Protein AF-A0A7V4LBV0-F1 (afdb_monomer_lite)

InterPro domains:
  IPR024264 Domain of unknown function DUF3786 [PF12654] (41-174)

Organism: NCBI:txid60893

Foldseek 3Di:
DPDVVQVVVVVVVVVVVVVVPPVPDDPPPPPDQDADPVGRVDDCDDLNVLLVVLCVPFDDLVQFADKDFLCLAVCNVVQQDCDDPRDQPKVLCLVPPQAPLVLLQVLCVVQVWAWDPAAPGKTWHCPDVNWIKIWHWHHDDPVGRITITMITGRCVCVRDPSVSVSSVSVVVSVSSDVSSPDPPDD

Secondary structure (DSSP, 8-state):
---HHHHHHHHHHHHHHHHT--S------------BTTBTTS---HHHHHHHHHHHHH--GGG--SEE-GGGSTTHHHHS-SSSTTS-S-HHHHHHHTT-HHHHHHHHHHTTPEE-SSSSEEEEEEEETTEEEEEEEEPP-SSS--EEEEEEETTGGGTS-HHHHHHHHHHHHHHHHHHT-S----

Sequence (186 aa):
MGEPADDALDAAMVQQLRDLDDGRGAILREVIDVFLADAPEAEPGFRRCLTVLLYLLQIDPAGLGPPVSPLELPGATLFFQKTGPHALPRAPLEERFGHDPRALGEVGRNLGGEALPQGDAAFTLRVFPGLQVGVILWQGDEDFPPQVSFTLPSRLEVFWQLDAVLALLEVVVKELLQAAGPLIGC

pLDDT: mean 86.75, std 17.41, range [38.34, 98.81]

Structure (mmCIF, N/CA/C/O backbone):
data_AF-A0A7V4LBV0-F1
#
_entry.id   AF-A0A7V4LBV0-F1
#
loop_
_atom_site.group_PDB
_atom_site.id
_atom_site.type_symbol
_atom_site.label_atom_id
_atom_site.label_alt_id
_atom_site.label_comp_id
_atom_site.label_asym_id
_atom_site.label_entity_id
_atom_site.label_seq_id
_atom_site.pdbx_PDB_ins_code
_atom_site.Cartn_x
_atom_site.Cartn_y
_atom_site.Cartn_z
_atom_site.occupancy
_atom_site.B_iso_or_equiv
_atom_site.auth_seq_id
_atom_site.auth_comp_id
_atom_site.auth_asym_id
_atom_site.auth_atom_id
_atom_site.pdbx_PDB_model_num
ATOM 1 N N . MET A 1 1 ? -9.026 13.024 -3.241 1.00 41.41 1 MET A N 1
ATOM 2 C CA . MET A 1 1 ? -8.776 14.207 -4.089 1.00 41.41 1 MET A CA 1
ATOM 3 C C . MET A 1 1 ? -7.271 14.297 -4.179 1.00 41.41 1 MET A C 1
ATOM 5 O O . MET A 1 1 ? -6.671 14.512 -3.137 1.00 41.41 1 MET A O 1
ATOM 9 N N . GLY A 1 2 ? -6.673 13.981 -5.333 1.00 43.56 2 GLY A N 1
ATOM 10 C CA . GLY A 1 2 ? -5.251 14.271 -5.529 1.00 43.56 2 GLY A CA 1
ATOM 11 C C . GLY A 1 2 ? -5.052 15.750 -5.229 1.00 43.56 2 GLY A C 1
ATOM 12 O O . GLY A 1 2 ? -5.887 16.570 -5.618 1.00 43.56 2 GLY A O 1
ATOM 13 N N . GLU A 1 3 ? -4.069 16.067 -4.399 1.00 40.06 3 GLU A N 1
ATOM 14 C CA . GLU A 1 3 ? -3.798 17.452 -4.053 1.00 40.06 3 GLU A CA 1
ATOM 15 C C . GLU A 1 3 ? -3.461 18.180 -5.366 1.00 40.06 3 GLU A C 1
ATOM 17 O O . GLU A 1 3 ? -2.630 17.678 -6.123 1.00 40.06 3 GLU A O 1
ATOM 22 N N . PRO A 1 4 ? -4.087 19.329 -5.684 1.00 45.53 4 PRO A N 1
ATOM 23 C CA . PRO A 1 4 ? -3.910 20.008 -6.976 1.00 45.53 4 PRO A CA 1
ATOM 24 C C . PRO A 1 4 ? -2.448 20.380 -7.273 1.00 45.53 4 PRO A C 1
ATOM 26 O O . PRO A 1 4 ? -2.114 20.718 -8.404 1.00 45.53 4 PRO A O 1
ATOM 29 N N . ALA A 1 5 ? -1.581 20.319 -6.261 1.00 45.62 5 ALA A N 1
ATOM 30 C CA . ALA A 1 5 ? -0.147 20.499 -6.379 1.00 45.62 5 ALA A CA 1
ATOM 31 C C . ALA A 1 5 ? 0.575 19.313 -7.052 1.00 45.62 5 ALA A C 1
ATOM 33 O O . ALA A 1 5 ? 1.508 19.572 -7.803 1.00 45.62 5 ALA A O 1
ATOM 34 N N . ASP A 1 6 ? 0.155 18.058 -6.831 1.00 49.75 6 ASP A N 1
ATOM 35 C CA . ASP A 1 6 ? 0.801 16.864 -7.420 1.00 49.75 6 ASP A CA 1
ATOM 36 C C . ASP A 1 6 ? 0.457 16.766 -8.917 1.00 49.75 6 ASP A C 1
ATOM 38 O O . ASP A 1 6 ? 1.347 16.660 -9.757 1.00 49.75 6 ASP A O 1
ATOM 42 N N . ASP A 1 7 ? -0.819 16.979 -9.268 1.00 51.41 7 ASP A N 1
ATOM 43 C CA . ASP A 1 7 ? -1.280 17.034 -10.666 1.00 51.41 7 ASP A CA 1
ATOM 44 C C . ASP A 1 7 ? -0.630 18.202 -11.441 1.00 51.41 7 ASP A C 1
ATOM 46 O O . ASP A 1 7 ? -0.313 18.085 -12.627 1.00 51.41 7 ASP A O 1
ATOM 50 N N . ALA A 1 8 ? -0.398 19.340 -10.775 1.00 51.59 8 ALA A N 1
ATOM 51 C CA . ALA A 1 8 ? 0.288 20.485 -11.371 1.00 51.59 8 ALA A CA 1
ATOM 52 C C . ALA A 1 8 ? 1.801 20.258 -11.529 1.00 51.59 8 ALA A C 1
ATOM 54 O O . ALA A 1 8 ? 2.383 20.729 -12.508 1.00 51.59 8 ALA A O 1
ATOM 55 N N . LEU A 1 9 ? 2.437 19.545 -10.592 1.00 49.81 9 LEU A N 1
ATOM 56 C CA . LEU A 1 9 ? 3.854 19.184 -10.663 1.00 49.81 9 LEU A CA 1
ATOM 57 C C . LEU A 1 9 ? 4.104 18.174 -11.793 1.00 49.81 9 LEU A C 1
ATOM 59 O O . LEU A 1 9 ? 5.039 18.359 -12.573 1.00 49.81 9 LEU A O 1
ATOM 63 N N . ASP A 1 10 ? 3.222 17.182 -11.941 1.00 57.34 10 ASP A N 1
ATOM 64 C CA . ASP A 1 10 ? 3.246 16.210 -13.038 1.00 57.34 10 ASP A CA 1
ATOM 65 C C . ASP A 1 10 ? 3.044 16.902 -14.396 1.00 57.34 10 ASP A C 1
ATOM 67 O O . ASP A 1 10 ? 3.830 16.698 -15.325 1.00 57.34 10 ASP A O 1
ATOM 71 N N . ALA A 1 11 ? 2.057 17.799 -14.511 1.00 60.75 11 ALA A N 1
ATOM 72 C CA . ALA A 1 11 ? 1.820 18.559 -15.739 1.00 60.75 11 ALA A CA 1
ATOM 73 C C . ALA A 1 11 ? 3.006 19.470 -16.108 1.00 60.75 11 ALA A C 1
ATOM 75 O O . ALA A 1 11 ? 3.381 19.564 -17.281 1.00 60.75 11 ALA A O 1
ATOM 76 N N . ALA A 1 12 ? 3.629 20.116 -15.117 1.00 61.50 12 ALA A N 1
ATOM 77 C CA . ALA A 1 12 ? 4.807 20.955 -15.318 1.00 61.50 12 ALA A CA 1
ATOM 78 C C . ALA A 1 12 ? 6.037 20.134 -15.733 1.00 61.50 12 ALA A C 1
ATOM 80 O O . ALA A 1 12 ? 6.765 20.545 -16.635 1.00 61.50 12 ALA A O 1
ATOM 81 N N . MET A 1 13 ? 6.243 18.954 -15.140 1.00 60.59 13 MET A N 1
ATOM 82 C CA . MET A 1 13 ? 7.321 18.038 -15.517 1.00 60.59 13 MET A CA 1
ATOM 83 C C . MET A 1 13 ? 7.143 17.521 -16.950 1.00 60.59 13 MET A C 1
ATOM 85 O O . MET A 1 13 ? 8.099 17.527 -17.727 1.00 60.59 13 MET A O 1
ATOM 89 N N . VAL A 1 14 ? 5.920 17.141 -17.336 1.00 59.69 14 VAL A N 1
ATOM 90 C CA . VAL A 1 14 ? 5.596 16.720 -18.709 1.00 59.69 14 VAL A CA 1
ATOM 91 C C . VAL A 1 14 ? 5.840 17.855 -19.706 1.00 59.69 14 VAL A C 1
ATOM 93 O O . VAL A 1 14 ? 6.425 17.620 -20.765 1.00 59.69 14 VAL A O 1
ATOM 96 N N . GLN A 1 15 ? 5.451 19.090 -19.376 1.00 63.47 15 GLN A N 1
ATOM 97 C CA . GLN A 1 15 ? 5.693 20.241 -20.248 1.00 63.47 15 GLN A CA 1
ATOM 98 C C . GLN A 1 15 ? 7.188 20.564 -20.363 1.00 63.47 15 GLN A C 1
ATOM 100 O O . GLN A 1 15 ? 7.684 20.769 -21.464 1.00 63.47 15 GLN A O 1
ATOM 105 N N . GLN A 1 16 ? 7.937 20.498 -19.263 1.00 60.66 16 GLN A N 1
ATOM 106 C CA . GLN A 1 16 ? 9.382 20.719 -19.266 1.00 60.66 16 GLN A CA 1
ATOM 107 C C . GLN A 1 16 ? 10.139 19.650 -20.078 1.00 60.66 16 GLN A C 1
ATOM 109 O O . GLN A 1 16 ? 11.111 19.969 -20.759 1.00 60.66 16 GLN A O 1
ATOM 114 N N . LEU A 1 17 ? 9.679 18.393 -20.072 1.00 56.62 17 LEU A N 1
ATOM 115 C CA . LEU A 1 17 ? 10.217 17.328 -20.933 1.00 56.62 17 LEU A CA 1
ATOM 116 C C . LEU A 1 17 ? 9.918 17.560 -22.422 1.00 56.62 17 LEU A C 1
ATOM 118 O O . LEU A 1 17 ? 10.739 17.208 -23.272 1.00 56.62 17 LEU A O 1
ATOM 122 N N . ARG A 1 18 ? 8.766 18.163 -22.743 1.00 60.62 18 ARG A N 1
ATOM 123 C CA . ARG A 1 18 ? 8.427 18.592 -24.110 1.00 60.62 18 ARG A CA 1
ATOM 124 C C . ARG A 1 18 ? 9.288 19.775 -24.552 1.00 60.62 18 ARG A C 1
ATOM 126 O O . ARG A 1 18 ? 9.769 19.768 -25.680 1.00 60.62 18 ARG A O 1
ATOM 133 N N . ASP A 1 19 ? 9.530 20.728 -23.657 1.00 60.44 19 ASP A N 1
ATOM 134 C CA . ASP A 1 19 ? 10.299 21.947 -23.932 1.00 60.44 19 ASP A CA 1
ATOM 135 C C . ASP A 1 19 ? 11.818 21.694 -24.030 1.00 60.44 19 ASP A C 1
ATOM 137 O O . ASP A 1 19 ? 12.520 22.443 -24.697 1.00 60.44 19 ASP A O 1
ATOM 141 N N . LEU A 1 20 ? 12.338 20.612 -23.433 1.00 57.66 20 LEU A N 1
ATOM 142 C CA . LEU A 1 20 ? 13.734 20.159 -23.587 1.00 57.66 20 LEU A CA 1
ATOM 143 C C . LEU A 1 20 ? 14.056 19.593 -24.992 1.00 57.66 20 LEU A C 1
ATOM 145 O O . LEU A 1 20 ? 15.189 19.176 -25.247 1.00 57.66 20 LEU A O 1
ATOM 149 N N . ASP A 1 21 ? 13.087 19.560 -25.911 1.00 56.31 21 ASP A N 1
ATOM 150 C CA . ASP A 1 21 ? 13.249 19.122 -27.301 1.00 56.31 21 ASP A CA 1
ATOM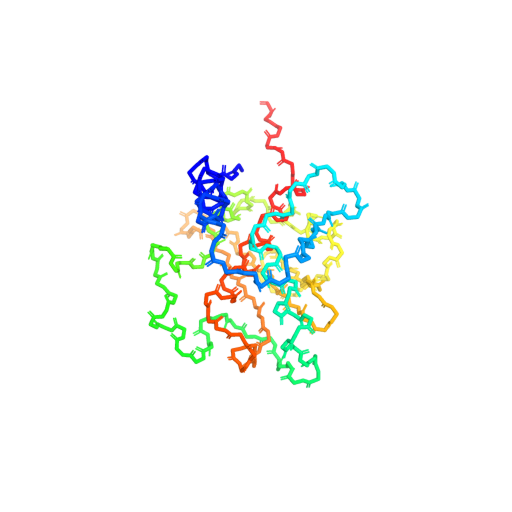 151 C C . ASP A 1 21 ? 13.780 20.232 -28.230 1.00 56.31 21 ASP A C 1
ATOM 153 O O . ASP A 1 21 ? 13.135 20.629 -29.197 1.00 56.31 21 ASP A O 1
ATOM 157 N N . ASP A 1 22 ? 14.998 20.720 -27.981 1.00 55.94 22 ASP A N 1
ATOM 158 C CA . ASP A 1 22 ? 15.653 21.765 -28.796 1.00 55.94 22 ASP A CA 1
ATOM 159 C C . ASP A 1 22 ? 16.183 21.262 -30.165 1.00 55.94 22 ASP A C 1
ATOM 161 O O . ASP A 1 22 ? 17.104 21.832 -30.763 1.00 55.94 22 ASP A O 1
ATOM 165 N N . GLY A 1 23 ? 15.634 20.163 -30.695 1.00 53.53 23 GLY A N 1
ATOM 166 C CA . GLY A 1 23 ? 15.891 19.693 -32.062 1.00 53.53 23 GLY A CA 1
ATOM 167 C C . GLY A 1 23 ? 17.340 19.280 -32.370 1.00 53.53 23 GLY A C 1
ATOM 168 O O . GLY A 1 23 ? 17.691 19.089 -33.536 1.00 53.53 23 GLY A O 1
ATOM 169 N N . ARG A 1 24 ? 18.209 19.126 -31.361 1.00 47.78 24 ARG A N 1
ATOM 170 C CA . ARG A 1 24 ? 19.617 18.716 -31.527 1.00 47.78 24 ARG A CA 1
ATOM 171 C C . ARG A 1 24 ? 19.930 17.444 -30.748 1.00 47.78 24 ARG A C 1
ATOM 173 O O . ARG A 1 24 ? 20.654 17.465 -29.760 1.00 47.78 24 ARG A O 1
ATOM 180 N N . GLY A 1 25 ? 19.418 16.320 -31.234 1.00 45.38 25 GLY A N 1
ATOM 181 C CA . GLY A 1 25 ? 19.780 15.002 -30.720 1.00 45.38 25 GLY A CA 1
ATOM 182 C C . GLY A 1 25 ? 18.737 13.961 -31.077 1.00 45.38 25 GLY A C 1
ATOM 183 O O . GLY A 1 25 ? 17.888 13.635 -30.261 1.00 45.38 25 GLY A O 1
ATOM 184 N N . ALA A 1 26 ? 18.793 13.456 -32.309 1.00 49.06 26 ALA A N 1
ATOM 185 C CA . ALA A 1 26 ? 17.944 12.368 -32.774 1.00 49.06 26 ALA A CA 1
ATOM 186 C C . ALA A 1 26 ? 18.274 11.063 -32.023 1.00 49.06 26 ALA A C 1
ATOM 188 O O . ALA A 1 26 ? 19.042 10.229 -32.495 1.00 49.06 26 ALA A O 1
ATOM 189 N N . ILE A 1 27 ? 17.687 10.897 -30.840 1.00 53.41 27 ILE A N 1
ATOM 190 C CA . ILE A 1 27 ? 17.298 9.588 -30.324 1.00 53.41 27 ILE A CA 1
ATOM 191 C C . ILE A 1 27 ? 15.914 9.342 -30.925 1.00 53.41 27 ILE A C 1
ATOM 193 O O . ILE A 1 27 ? 15.056 10.218 -30.845 1.00 53.41 27 ILE A O 1
ATOM 197 N N . LEU A 1 28 ? 15.716 8.203 -31.590 1.00 42.31 28 LEU A N 1
ATOM 198 C CA . LEU A 1 28 ? 14.420 7.790 -32.132 1.00 42.31 28 LEU A CA 1
ATOM 199 C C . LEU A 1 28 ? 13.352 7.913 -31.029 1.00 42.31 28 LEU A C 1
ATOM 201 O O . LEU A 1 28 ? 13.318 7.102 -30.108 1.00 42.31 28 LEU A O 1
ATOM 205 N N . ARG A 1 29 ? 12.521 8.961 -31.092 1.00 50.28 29 ARG A N 1
ATOM 206 C CA . ARG A 1 29 ? 11.382 9.167 -30.192 1.00 50.28 29 ARG A CA 1
ATOM 207 C C . ARG A 1 29 ? 10.207 8.358 -30.729 1.00 50.28 29 ARG A C 1
ATOM 209 O O . ARG A 1 29 ? 9.309 8.908 -31.356 1.00 50.28 29 ARG A O 1
ATOM 216 N N . GLU A 1 30 ? 10.214 7.049 -30.506 1.00 56.72 30 GLU A N 1
ATOM 217 C CA . GLU A 1 30 ? 8.928 6.366 -30.378 1.00 56.72 30 GLU A CA 1
ATOM 218 C C . GLU A 1 30 ? 8.323 6.853 -29.061 1.00 56.72 30 GLU A C 1
ATOM 220 O O . GLU A 1 30 ? 8.758 6.473 -27.975 1.00 56.72 30 GLU A O 1
ATOM 225 N N . VAL A 1 31 ? 7.385 7.795 -29.160 1.00 59.03 31 VAL A N 1
ATOM 226 C CA . VAL A 1 31 ? 6.535 8.160 -28.029 1.00 59.03 31 VAL A CA 1
ATOM 227 C C . VAL A 1 31 ? 5.586 6.984 -27.835 1.00 59.03 31 VAL A C 1
ATOM 229 O O . VAL A 1 31 ? 4.756 6.707 -28.697 1.00 59.03 31 VAL A O 1
ATOM 232 N N . ILE A 1 32 ? 5.778 6.241 -26.748 1.00 69.62 32 ILE A N 1
ATOM 233 C CA . ILE A 1 32 ? 4.871 5.167 -26.353 1.00 69.62 32 ILE A CA 1
ATOM 234 C C . ILE A 1 32 ? 3.805 5.794 -25.461 1.00 69.62 32 ILE A C 1
ATOM 236 O O . ILE A 1 32 ? 4.095 6.163 -24.322 1.00 69.62 32 ILE A O 1
ATOM 240 N N . ASP A 1 33 ? 2.584 5.901 -25.979 1.00 69.88 33 ASP A N 1
ATOM 241 C CA . ASP A 1 33 ? 1.428 6.313 -25.189 1.00 69.88 33 ASP A CA 1
ATOM 242 C C . ASP A 1 33 ? 0.966 5.143 -24.307 1.00 69.88 33 ASP A C 1
ATOM 244 O O . ASP A 1 33 ? 0.687 4.042 -24.791 1.00 69.88 33 ASP A O 1
ATOM 248 N N . VAL A 1 34 ? 0.894 5.377 -22.995 1.00 76.06 34 VAL A N 1
ATOM 249 C CA . VAL A 1 34 ? 0.380 4.414 -22.013 1.00 76.06 34 VAL A CA 1
ATOM 250 C C . VAL A 1 34 ? -0.987 4.894 -21.553 1.00 76.06 34 VAL A C 1
ATOM 252 O O . VAL A 1 34 ? -1.121 6.016 -21.077 1.00 76.06 34 VAL A O 1
ATOM 255 N N . PHE A 1 35 ? -1.995 4.034 -21.664 1.00 79.19 35 PHE A N 1
ATOM 256 C CA . PHE A 1 35 ? -3.381 4.358 -21.341 1.00 79.19 35 PHE A CA 1
ATOM 257 C C . PHE A 1 35 ? -4.020 3.268 -20.477 1.00 79.19 35 PHE A C 1
ATOM 259 O O . PHE A 1 35 ? -3.570 2.118 -20.454 1.00 79.19 35 PHE A O 1
ATOM 266 N N . LEU A 1 36 ? -5.084 3.626 -19.756 1.00 78.44 36 LEU A N 1
ATOM 267 C CA . LEU A 1 36 ? -5.900 2.655 -19.029 1.00 78.44 36 LEU A CA 1
ATOM 268 C C . LEU A 1 36 ? -6.818 1.935 -20.013 1.00 78.44 36 LEU A C 1
ATOM 270 O O . LEU A 1 36 ? -7.504 2.574 -20.807 1.00 78.44 36 LEU A O 1
ATOM 274 N N . ALA A 1 37 ? -6.845 0.604 -19.968 1.00 80.94 37 ALA A N 1
ATOM 275 C CA . ALA A 1 37 ? -7.595 -0.194 -20.941 1.00 80.94 37 ALA A CA 1
ATOM 276 C C . ALA A 1 37 ? -9.112 0.079 -20.910 1.00 80.94 37 ALA A C 1
ATOM 278 O O . ALA A 1 37 ? -9.781 -0.004 -21.936 1.00 80.94 37 ALA A O 1
ATOM 279 N N . ASP A 1 38 ? -9.646 0.400 -19.736 1.00 82.25 38 ASP A N 1
ATOM 280 C CA . ASP A 1 38 ? -11.052 0.700 -19.469 1.00 82.25 38 ASP A CA 1
ATOM 281 C C . ASP A 1 38 ? -11.387 2.201 -19.534 1.00 82.25 38 ASP A C 1
ATOM 283 O O . ASP A 1 38 ? -12.560 2.566 -19.615 1.00 82.25 38 ASP A O 1
ATOM 287 N N . ALA A 1 39 ? -10.372 3.066 -19.549 1.00 82.19 39 ALA A N 1
ATOM 288 C CA . ALA A 1 39 ? -10.513 4.515 -19.643 1.00 82.19 39 ALA A CA 1
ATOM 289 C C . ALA A 1 39 ? -9.339 5.126 -20.436 1.00 82.19 39 ALA A C 1
ATOM 291 O O . ALA A 1 39 ? -8.488 5.796 -19.850 1.00 82.19 39 ALA A O 1
ATOM 292 N N . PRO A 1 40 ? -9.269 4.916 -21.765 1.00 79.31 40 PRO A N 1
ATOM 293 C CA . PRO A 1 40 ? -8.096 5.283 -22.563 1.00 79.31 40 PRO A CA 1
ATOM 294 C C . PRO A 1 40 ? -7.834 6.793 -22.622 1.00 79.31 40 PRO A C 1
ATOM 296 O O . PRO A 1 40 ? -6.708 7.212 -22.857 1.00 79.31 40 PRO A O 1
ATOM 299 N N . GLU A 1 41 ? -8.864 7.601 -22.366 1.00 77.81 41 GLU A N 1
ATOM 300 C CA . GLU A 1 41 ? -8.789 9.066 -22.319 1.00 77.81 41 GLU A CA 1
ATOM 301 C C . GLU A 1 41 ? -8.234 9.597 -20.982 1.00 77.81 41 GLU A C 1
ATOM 303 O O . GLU A 1 41 ? -7.970 10.792 -20.844 1.00 77.81 41 GLU A O 1
ATOM 308 N N . ALA A 1 42 ? -8.130 8.739 -19.961 1.00 79.38 42 ALA A N 1
ATOM 309 C CA . ALA A 1 42 ? -7.668 9.118 -18.635 1.00 79.38 42 ALA A CA 1
ATOM 310 C C . ALA A 1 42 ? -6.163 8.869 -18.495 1.00 79.38 42 ALA A C 1
ATOM 312 O O . ALA A 1 42 ? -5.684 7.749 -18.682 1.00 79.38 42 ALA A O 1
ATOM 313 N N . GLU A 1 43 ? -5.437 9.907 -18.081 1.00 79.44 43 GLU A N 1
ATOM 314 C CA . GLU A 1 43 ? -4.016 9.811 -17.748 1.00 79.44 43 GLU A CA 1
ATOM 315 C C . GLU A 1 43 ? -3.804 8.798 -16.603 1.00 79.44 43 GLU A C 1
ATOM 317 O O . GLU A 1 43 ? -4.348 8.983 -15.505 1.00 79.44 43 GLU A O 1
ATOM 322 N N . PRO A 1 44 ? -3.014 7.722 -16.805 1.00 82.88 44 PRO A N 1
ATOM 323 C CA . PRO A 1 44 ? -2.808 6.697 -15.780 1.00 82.88 44 PRO A CA 1
ATOM 324 C C . PRO A 1 44 ? -2.125 7.226 -14.510 1.00 82.88 44 PRO A C 1
ATOM 326 O O . PRO A 1 44 ? -2.287 6.639 -13.437 1.00 82.88 44 PRO A O 1
ATOM 329 N N . GLY A 1 45 ? -1.386 8.333 -14.635 1.00 86.88 45 GLY A N 1
ATOM 330 C CA . GLY A 1 45 ? -0.598 8.964 -13.579 1.00 86.88 45 GLY A CA 1
ATOM 331 C C . GLY A 1 45 ? 0.799 8.357 -13.432 1.00 86.88 45 GLY A C 1
ATOM 332 O O . GLY A 1 45 ? 0.999 7.148 -13.591 1.00 86.88 45 GLY A O 1
ATOM 333 N N . PHE A 1 46 ? 1.773 9.199 -13.076 1.00 89.38 46 PHE A N 1
ATOM 334 C CA . PHE A 1 46 ? 3.191 8.833 -13.034 1.00 89.38 46 PHE A CA 1
ATOM 335 C C . PHE A 1 46 ? 3.478 7.612 -12.146 1.00 89.38 46 PHE A C 1
ATOM 337 O O . PHE A 1 46 ? 4.092 6.650 -12.605 1.00 89.38 46 PHE A O 1
ATOM 344 N N . ARG A 1 47 ? 2.982 7.595 -10.899 1.00 92.00 47 ARG A N 1
ATOM 345 C CA . ARG A 1 47 ? 3.246 6.506 -9.932 1.00 92.00 47 ARG A CA 1
ATOM 346 C C . AR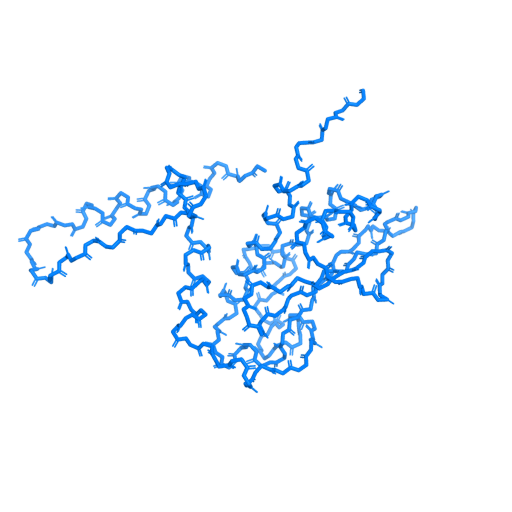G A 1 47 ? 2.698 5.153 -10.397 1.00 92.00 47 ARG A C 1
ATOM 348 O O . ARG A 1 47 ? 3.336 4.118 -10.196 1.00 92.00 47 ARG A O 1
ATOM 355 N N . ARG A 1 48 ? 1.537 5.151 -11.062 1.00 92.44 48 ARG A N 1
ATOM 356 C CA . ARG A 1 48 ? 0.937 3.934 -11.629 1.00 92.44 48 ARG A CA 1
ATOM 357 C C . ARG A 1 48 ? 1.784 3.416 -12.792 1.00 92.44 48 ARG A C 1
ATOM 359 O O . ARG A 1 48 ? 2.153 2.247 -12.792 1.00 92.44 48 ARG A O 1
ATOM 366 N N . CYS A 1 49 ? 2.165 4.285 -13.730 1.00 92.25 49 CYS A N 1
ATOM 367 C CA . CYS A 1 49 ? 3.066 3.917 -14.827 1.00 92.25 49 CYS A CA 1
ATOM 368 C C . CYS A 1 49 ? 4.413 3.394 -14.312 1.00 92.25 49 CYS A C 1
ATOM 370 O O . CYS A 1 49 ? 4.873 2.344 -14.755 1.00 92.25 49 CYS A O 1
ATOM 372 N N . LEU A 1 50 ? 5.021 4.088 -13.347 1.00 93.56 50 LEU A N 1
ATOM 373 C CA . LEU A 1 50 ? 6.300 3.703 -12.757 1.00 93.56 50 LEU A CA 1
ATOM 374 C C . LEU A 1 50 ? 6.230 2.303 -12.139 1.00 93.56 50 LEU A C 1
ATOM 376 O O . LEU A 1 50 ? 7.043 1.448 -12.471 1.00 93.56 50 LEU A O 1
ATOM 380 N N . THR A 1 51 ? 5.245 2.042 -11.281 1.00 96.25 51 THR A N 1
ATOM 381 C CA . THR A 1 51 ? 5.111 0.740 -10.604 1.00 96.25 51 THR A CA 1
ATOM 382 C C . THR A 1 51 ? 4.823 -0.403 -11.579 1.00 96.25 51 THR A C 1
ATOM 384 O O . THR A 1 51 ? 5.391 -1.482 -11.423 1.00 96.25 51 THR A O 1
ATOM 387 N N . VAL A 1 52 ? 4.029 -0.164 -12.631 1.00 95.19 52 VAL A N 1
ATOM 388 C CA . VAL A 1 52 ? 3.811 -1.134 -13.720 1.00 95.19 52 VAL A CA 1
ATOM 389 C C . VAL A 1 52 ? 5.120 -1.437 -14.451 1.00 95.19 52 VAL A C 1
ATOM 391 O O . VAL A 1 52 ? 5.468 -2.603 -14.631 1.00 95.19 52 VAL A O 1
ATOM 394 N N . LEU A 1 53 ? 5.868 -0.407 -14.856 1.00 94.75 53 LEU A N 1
ATOM 395 C CA . LEU A 1 53 ? 7.132 -0.578 -15.574 1.00 94.75 53 LEU A CA 1
ATOM 396 C C . LEU A 1 53 ? 8.170 -1.307 -14.718 1.00 94.75 53 LEU A C 1
ATOM 398 O O . LEU A 1 53 ? 8.795 -2.256 -15.188 1.00 94.75 53 LEU A O 1
ATOM 402 N N . LEU A 1 54 ? 8.326 -0.912 -13.454 1.00 96.75 54 LEU A N 1
ATOM 403 C CA . LEU A 1 54 ? 9.246 -1.568 -12.529 1.00 96.75 54 LEU A CA 1
ATOM 404 C C . LEU A 1 54 ? 8.836 -3.018 -12.252 1.00 96.75 54 LEU A C 1
ATOM 406 O O . LEU A 1 54 ? 9.705 -3.876 -12.111 1.00 96.75 54 LEU A O 1
ATOM 410 N N . TYR A 1 55 ? 7.536 -3.323 -12.220 1.00 97.38 55 TYR A N 1
ATOM 411 C CA . TYR A 1 55 ? 7.067 -4.700 -12.101 1.00 97.38 55 TYR A CA 1
ATOM 412 C C . TYR A 1 55 ? 7.469 -5.521 -13.331 1.00 97.38 55 TYR A C 1
ATOM 414 O O . TYR A 1 55 ? 8.121 -6.552 -13.193 1.00 97.38 55 TYR A O 1
ATOM 422 N N . LEU A 1 56 ? 7.145 -5.034 -14.532 1.00 96.19 56 LEU A N 1
ATOM 423 C CA . LEU A 1 56 ? 7.411 -5.744 -15.786 1.00 96.19 56 LEU A CA 1
ATOM 424 C C . LEU A 1 56 ? 8.907 -5.942 -16.066 1.00 96.19 56 LEU A C 1
ATOM 426 O O . LEU A 1 56 ? 9.281 -6.935 -16.686 1.00 96.19 56 LEU A O 1
ATOM 430 N N . LEU A 1 57 ? 9.752 -4.996 -15.648 1.00 97.00 57 LEU A N 1
ATOM 431 C CA . LEU A 1 57 ? 11.182 -5.003 -15.960 1.00 97.00 57 LEU A CA 1
ATOM 432 C C . LEU A 1 57 ? 12.050 -5.664 -14.888 1.00 97.00 57 LEU A C 1
ATOM 434 O O . LEU A 1 57 ? 13.126 -6.156 -15.222 1.00 97.00 57 LEU A O 1
ATOM 438 N N . GLN A 1 58 ? 11.643 -5.621 -13.616 1.00 97.25 58 GLN A N 1
ATOM 439 C CA . GLN A 1 58 ? 12.542 -5.959 -12.506 1.00 97.25 58 GLN A CA 1
ATOM 440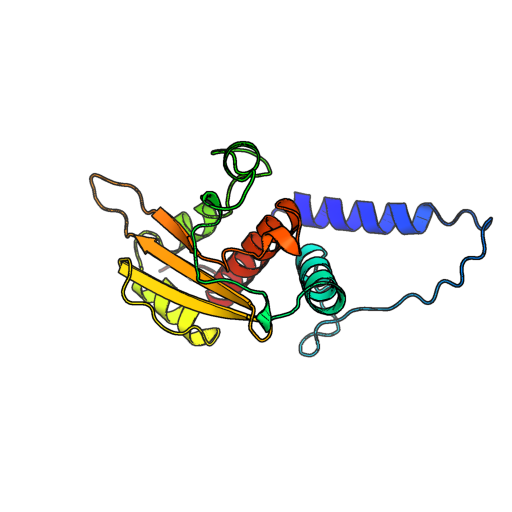 C C . GLN A 1 58 ? 12.035 -7.101 -11.630 1.00 97.25 58 GLN A C 1
ATOM 442 O O . GLN A 1 58 ? 12.860 -7.788 -11.036 1.00 97.25 58 GLN A O 1
ATOM 447 N N . ILE A 1 59 ? 10.722 -7.326 -11.523 1.00 97.50 59 ILE A N 1
ATOM 448 C CA . ILE A 1 59 ? 10.185 -8.280 -10.547 1.00 97.50 59 ILE A CA 1
ATOM 449 C C . ILE A 1 59 ? 10.237 -9.711 -11.085 1.00 97.50 59 ILE A C 1
ATOM 451 O O . ILE A 1 59 ? 9.641 -10.032 -12.110 1.00 97.50 59 ILE A O 1
ATOM 455 N N . ASP A 1 60 ? 10.872 -10.594 -10.312 1.00 96.06 60 ASP A N 1
ATOM 456 C CA . ASP A 1 60 ? 10.646 -12.038 -10.374 1.00 96.06 60 ASP A CA 1
ATOM 457 C C . ASP A 1 60 ? 9.718 -12.448 -9.216 1.00 96.06 60 ASP A C 1
ATOM 459 O O . ASP A 1 60 ? 10.152 -12.447 -8.056 1.00 96.06 60 ASP A O 1
ATOM 463 N N . PRO A 1 61 ? 8.451 -12.821 -9.488 1.00 94.19 61 PRO A N 1
ATOM 464 C CA . PRO A 1 61 ? 7.509 -13.213 -8.445 1.00 94.19 61 PRO A CA 1
ATOM 465 C C . PRO A 1 61 ? 7.983 -14.375 -7.565 1.00 94.19 61 PRO A C 1
ATOM 467 O O . PRO A 1 61 ? 7.604 -14.436 -6.398 1.00 94.19 61 PRO A O 1
ATOM 470 N N . ALA A 1 62 ? 8.820 -15.284 -8.079 1.00 95.44 62 ALA A N 1
ATOM 471 C CA . ALA A 1 62 ? 9.350 -16.401 -7.293 1.00 95.44 62 ALA A CA 1
ATOM 472 C C . ALA A 1 62 ? 10.383 -15.951 -6.243 1.00 95.44 62 ALA A C 1
ATOM 474 O O . ALA A 1 62 ? 10.626 -16.663 -5.268 1.00 95.44 62 ALA A O 1
ATOM 475 N N . GLY A 1 63 ? 10.984 -14.773 -6.436 1.00 95.75 63 GLY A N 1
ATOM 476 C CA . GLY A 1 63 ? 11.940 -14.165 -5.514 1.00 95.75 63 GLY A CA 1
ATOM 477 C C . GLY A 1 63 ? 11.306 -13.290 -4.429 1.00 95.75 63 GLY A C 1
ATOM 478 O O . GLY A 1 63 ? 12.026 -12.820 -3.542 1.00 95.75 63 GLY A O 1
ATOM 479 N N . LEU A 1 64 ? 9.988 -13.065 -4.480 1.00 95.75 64 LEU A N 1
ATOM 480 C CA . LEU A 1 64 ? 9.249 -12.294 -3.482 1.00 95.75 64 LEU A CA 1
ATOM 481 C C . LEU A 1 64 ? 9.096 -13.117 -2.189 1.00 95.75 64 LEU A C 1
ATOM 483 O O . LEU A 1 64 ? 8.661 -14.265 -2.204 1.00 95.75 64 LEU A O 1
ATOM 487 N N . GLY A 1 65 ? 9.517 -12.543 -1.060 1.00 96.44 65 GLY A N 1
ATOM 488 C CA . GLY A 1 65 ? 9.475 -13.193 0.254 1.00 96.44 65 GLY A CA 1
ATOM 489 C C . GLY A 1 65 ? 8.090 -13.180 0.923 1.00 96.44 65 GLY A C 1
ATOM 490 O O . GLY A 1 65 ? 7.122 -12.689 0.341 1.00 96.44 65 GLY A O 1
ATOM 491 N N . PRO A 1 66 ? 7.974 -13.694 2.165 1.00 97.25 66 PRO A N 1
ATOM 492 C CA . PRO A 1 66 ? 6.742 -13.595 2.952 1.00 97.25 66 PRO A CA 1
ATOM 493 C C . PRO A 1 66 ? 6.354 -12.133 3.245 1.00 97.25 66 PRO A C 1
ATOM 495 O O . PRO A 1 66 ? 7.215 -11.252 3.190 1.00 97.25 66 PRO A O 1
ATOM 498 N N . PRO A 1 67 ? 5.083 -11.860 3.588 1.00 97.94 67 PRO A N 1
ATOM 499 C CA . PRO A 1 67 ? 4.638 -10.515 3.934 1.00 97.94 67 PRO A CA 1
ATOM 500 C C . PRO A 1 67 ? 5.290 -10.015 5.233 1.00 97.94 67 PRO A C 1
ATOM 502 O O . PRO A 1 67 ? 5.304 -10.725 6.238 1.00 97.94 67 PRO A O 1
ATOM 505 N N . VAL A 1 68 ? 5.785 -8.778 5.210 1.00 98.31 68 VAL A N 1
ATOM 506 C CA . VAL A 1 68 ? 6.343 -8.025 6.349 1.00 98.31 68 VAL A CA 1
ATOM 507 C C . VAL A 1 68 ? 5.866 -6.576 6.297 1.00 98.31 68 VAL A C 1
ATOM 509 O O . VAL A 1 68 ? 5.383 -6.111 5.262 1.00 98.31 68 VAL A O 1
ATOM 512 N N . SER A 1 69 ? 6.012 -5.838 7.394 1.00 98.06 69 SER A N 1
ATOM 513 C CA . SER A 1 69 ? 5.803 -4.390 7.393 1.00 98.06 69 SER A CA 1
ATOM 514 C C . SER A 1 69 ? 6.817 -3.693 6.471 1.00 98.06 69 SER A C 1
ATOM 516 O O . SER A 1 69 ? 7.993 -4.061 6.479 1.00 98.06 69 SER A O 1
ATOM 518 N N . PRO A 1 70 ? 6.439 -2.622 5.743 1.00 97.94 70 PRO A N 1
ATOM 519 C CA . PRO A 1 70 ? 7.399 -1.789 5.014 1.00 97.94 70 PRO A CA 1
ATOM 520 C C . PRO A 1 70 ? 8.541 -1.262 5.895 1.00 97.94 70 PRO A C 1
ATOM 522 O O . PRO A 1 70 ? 9.637 -1.011 5.403 1.00 97.94 70 PRO A O 1
ATOM 525 N N . LEU A 1 71 ? 8.297 -1.112 7.203 1.00 97.19 71 LEU A N 1
ATOM 526 C CA . LEU A 1 71 ? 9.296 -0.663 8.177 1.00 97.19 71 LEU A CA 1
ATOM 527 C C . LEU A 1 71 ? 10.370 -1.718 8.486 1.00 97.19 71 LEU A C 1
ATOM 529 O O . LEU A 1 71 ? 11.389 -1.383 9.084 1.00 97.19 71 LEU A O 1
ATOM 533 N N . GLU A 1 72 ? 10.151 -2.972 8.094 1.00 97.88 72 GLU A N 1
ATOM 534 C CA . GLU A 1 72 ? 11.107 -4.071 8.266 1.00 97.88 72 GLU A CA 1
ATOM 535 C C . GLU A 1 72 ? 12.066 -4.209 7.075 1.00 97.88 72 GLU A C 1
ATOM 537 O O . GLU A 1 72 ? 13.032 -4.969 7.156 1.00 97.88 72 GLU A O 1
ATOM 542 N N . LEU A 1 73 ? 11.840 -3.471 5.980 1.00 97.88 73 LEU A N 1
ATOM 543 C CA . LEU A 1 73 ? 12.743 -3.494 4.833 1.00 97.88 73 LEU A CA 1
ATOM 544 C C . LEU A 1 73 ? 14.124 -2.905 5.194 1.00 97.88 73 LEU A C 1
ATOM 546 O O . LEU A 1 73 ? 14.217 -1.919 5.935 1.00 97.88 73 LEU A O 1
ATOM 550 N N . PRO A 1 74 ? 15.223 -3.440 4.638 1.00 96.56 74 PRO A N 1
ATOM 551 C CA . PRO A 1 74 ? 16.542 -2.821 4.721 1.00 96.56 74 PRO A CA 1
ATOM 552 C C . PRO A 1 74 ? 16.525 -1.319 4.382 1.00 96.56 74 PRO A C 1
ATOM 554 O O . PRO A 1 74 ? 16.080 -0.908 3.315 1.00 96.56 74 PRO A O 1
ATOM 557 N N . GLY A 1 75 ? 17.020 -0.481 5.300 1.00 93.88 75 GLY A N 1
ATOM 558 C CA . GLY A 1 75 ? 17.067 0.981 5.133 1.00 93.88 75 GLY A CA 1
ATOM 559 C C . GLY A 1 75 ? 15.761 1.725 5.454 1.00 93.88 75 GLY A C 1
ATOM 560 O O . GLY A 1 75 ? 15.773 2.957 5.522 1.00 93.88 75 GLY A O 1
ATOM 561 N N . ALA A 1 76 ? 14.667 1.010 5.736 1.00 94.62 76 ALA A N 1
ATOM 562 C CA . ALA A 1 76 ? 13.349 1.582 5.999 1.00 94.62 76 ALA A CA 1
ATOM 563 C C . ALA A 1 76 ? 13.337 2.611 7.133 1.00 94.62 76 ALA A C 1
ATOM 565 O O . ALA A 1 76 ? 12.750 3.673 6.973 1.00 94.62 76 ALA A O 1
ATOM 566 N N . THR A 1 77 ? 14.026 2.355 8.249 1.00 89.00 77 THR A N 1
ATOM 567 C CA . THR A 1 77 ? 14.041 3.264 9.412 1.00 89.00 77 THR A CA 1
ATOM 568 C C . THR A 1 77 ? 14.611 4.651 9.093 1.00 89.00 77 THR A C 1
ATOM 570 O O . THR A 1 77 ? 14.242 5.631 9.734 1.00 89.00 77 THR A O 1
ATOM 573 N N . LEU A 1 78 ? 15.525 4.748 8.120 1.00 92.06 78 LEU A N 1
ATOM 574 C CA . LEU A 1 78 ? 16.099 6.026 7.682 1.00 92.06 78 LEU A CA 1
ATOM 575 C C . LEU A 1 78 ? 15.275 6.676 6.566 1.00 92.06 78 LEU A C 1
ATOM 577 O O . LEU A 1 78 ? 15.298 7.897 6.424 1.00 92.06 78 LEU A O 1
ATOM 581 N N . PHE A 1 79 ? 14.551 5.876 5.785 1.00 95.56 79 PHE A N 1
ATOM 582 C CA . PHE A 1 79 ? 13.752 6.355 4.666 1.00 95.56 79 PHE A CA 1
ATOM 583 C C . PHE A 1 79 ? 12.335 6.753 5.092 1.00 95.56 79 PHE A C 1
ATOM 585 O O . PHE A 1 79 ? 11.957 7.909 4.921 1.00 95.56 79 PHE A O 1
ATOM 592 N N . PHE A 1 80 ? 11.576 5.826 5.685 1.00 96.06 80 PHE A N 1
ATOM 593 C CA . PHE A 1 80 ? 10.194 6.039 6.103 1.00 96.06 80 PHE A CA 1
ATOM 594 C C . PHE A 1 80 ? 10.130 6.850 7.396 1.00 96.06 80 PHE A C 1
ATOM 596 O O . PHE A 1 80 ? 10.128 6.318 8.509 1.00 96.06 80 PHE A O 1
ATOM 603 N N . GLN A 1 81 ? 10.080 8.168 7.238 1.00 92.19 81 GLN A N 1
ATOM 604 C CA . GLN A 1 81 ? 9.963 9.107 8.346 1.00 92.19 81 GLN A CA 1
ATOM 605 C C . GLN A 1 81 ? 8.522 9.178 8.865 1.00 92.19 81 GLN A C 1
ATOM 607 O O . GLN A 1 81 ? 7.561 8.852 8.171 1.00 92.19 81 GLN A O 1
ATOM 612 N N . LYS A 1 82 ? 8.343 9.639 10.108 1.00 88.62 82 LYS A N 1
ATOM 613 C CA . LYS A 1 82 ? 6.998 9.817 10.686 1.00 88.62 82 LYS A CA 1
ATOM 614 C C . LYS A 1 82 ? 6.173 10.866 9.926 1.00 88.62 82 LYS A C 1
ATOM 616 O O . LYS A 1 82 ? 4.951 10.760 9.880 1.00 88.62 82 LYS A O 1
ATOM 621 N N . THR A 1 83 ? 6.840 11.874 9.371 1.00 88.44 83 THR A N 1
ATOM 622 C CA . THR A 1 83 ? 6.251 13.000 8.640 1.00 88.44 83 THR A CA 1
ATOM 623 C C . THR A 1 83 ? 7.112 13.347 7.427 1.00 88.44 83 THR A C 1
ATOM 625 O O . THR A 1 83 ? 8.294 13.005 7.377 1.00 88.44 83 THR A O 1
ATOM 628 N N . GLY A 1 84 ? 6.533 14.074 6.470 1.00 91.56 84 GLY A N 1
ATOM 629 C CA . GLY A 1 84 ? 7.232 14.533 5.270 1.00 91.56 84 GLY A CA 1
ATOM 630 C C . GLY A 1 84 ? 7.046 13.607 4.062 1.00 91.56 84 GLY A C 1
ATOM 631 O O . GLY A 1 84 ? 6.225 12.692 4.113 1.00 91.56 84 GLY A O 1
ATOM 632 N N . PRO A 1 85 ? 7.798 13.844 2.973 1.00 89.81 85 PRO A N 1
ATOM 633 C CA . PRO A 1 85 ? 7.543 13.231 1.666 1.00 89.81 85 PRO A CA 1
ATOM 634 C C . PRO A 1 85 ? 7.771 11.717 1.631 1.00 89.81 85 PRO A C 1
ATOM 636 O O . PRO A 1 85 ? 7.299 11.063 0.714 1.00 89.81 85 PRO A O 1
ATOM 639 N N . HIS A 1 86 ? 8.483 11.156 2.611 1.00 94.38 86 HIS A N 1
ATOM 640 C CA . HIS A 1 86 ? 8.706 9.712 2.722 1.00 94.38 86 HIS A CA 1
ATOM 641 C C . HIS A 1 86 ? 7.880 9.069 3.844 1.00 94.38 86 HIS A C 1
ATOM 643 O O . HIS A 1 86 ? 8.192 7.967 4.288 1.00 94.38 86 HIS A O 1
ATOM 649 N N . ALA A 1 87 ? 6.853 9.742 4.367 1.00 95.88 87 ALA A N 1
ATOM 650 C CA . ALA A 1 87 ? 5.951 9.106 5.316 1.00 95.88 87 ALA A CA 1
ATOM 651 C C . ALA A 1 87 ? 5.094 8.048 4.613 1.00 95.88 87 ALA A C 1
ATOM 653 O O . ALA A 1 87 ? 4.610 8.263 3.506 1.00 95.88 87 ALA A O 1
ATOM 654 N N . LEU A 1 88 ? 4.865 6.909 5.275 1.00 97.88 88 LEU A N 1
ATOM 655 C CA . LEU A 1 88 ? 3.918 5.918 4.762 1.00 97.88 88 LEU A CA 1
ATOM 656 C C . LEU A 1 88 ? 2.521 6.557 4.606 1.00 97.88 88 LEU A C 1
ATOM 658 O O . LEU A 1 88 ? 2.084 7.251 5.533 1.00 97.88 88 LEU A O 1
ATOM 662 N N . PRO A 1 89 ? 1.790 6.284 3.507 1.00 97.56 89 PRO A N 1
ATOM 663 C CA . PRO A 1 89 ? 0.552 6.981 3.137 1.00 97.56 89 PRO A CA 1
ATOM 664 C C . PRO A 1 89 ? -0.675 6.477 3.924 1.00 97.56 89 PRO A C 1
ATOM 666 O O . PRO A 1 89 ? -1.687 6.069 3.364 1.00 97.56 89 PRO A O 1
ATOM 669 N N . ARG A 1 90 ? -0.578 6.463 5.255 1.00 97.62 90 ARG A N 1
ATOM 670 C CA . ARG A 1 90 ? -1.576 5.883 6.172 1.00 97.62 90 ARG A CA 1
ATOM 671 C C . ARG A 1 90 ? -2.751 6.825 6.428 1.00 97.62 90 ARG A C 1
ATOM 673 O O . ARG A 1 90 ? -3.902 6.395 6.403 1.00 97.62 90 ARG A O 1
ATOM 680 N N . ALA A 1 91 ? -2.440 8.107 6.625 1.00 96.94 91 ALA A N 1
ATOM 681 C CA . ALA A 1 91 ? -3.381 9.120 7.099 1.00 96.94 91 ALA A CA 1
ATOM 682 C C . ALA A 1 91 ? -4.674 9.213 6.267 1.00 96.94 91 ALA A C 1
ATOM 684 O O . ALA A 1 91 ? -5.743 9.207 6.868 1.00 96.94 91 ALA A O 1
ATOM 685 N N . PRO A 1 92 ? -4.648 9.180 4.917 1.00 97.38 92 PRO A N 1
ATOM 686 C CA . PRO A 1 92 ? -5.887 9.249 4.140 1.00 97.38 92 PRO A CA 1
ATOM 687 C C . PRO A 1 92 ? -6.853 8.081 4.397 1.00 97.38 92 PRO A C 1
ATOM 689 O O . PRO A 1 92 ? -8.069 8.253 4.326 1.00 97.38 92 PRO A O 1
ATOM 692 N N . LEU A 1 93 ? -6.327 6.886 4.692 1.00 98.25 93 LEU A N 1
ATOM 693 C CA . LEU A 1 93 ? -7.146 5.723 5.036 1.00 98.25 93 LEU A CA 1
ATOM 694 C C . LEU A 1 93 ? -7.619 5.784 6.493 1.00 98.25 93 LEU A C 1
ATOM 696 O O . LEU A 1 93 ? -8.776 5.469 6.760 1.00 98.25 93 LEU A O 1
ATOM 700 N N . GLU A 1 94 ? -6.751 6.219 7.412 1.00 98.19 94 GLU A N 1
ATOM 701 C CA . GLU A 1 94 ? -7.094 6.455 8.824 1.00 98.19 94 GLU A CA 1
ATOM 702 C C . GLU A 1 94 ? -8.234 7.487 8.939 1.00 98.19 94 GLU A C 1
ATOM 704 O O . GLU A 1 94 ? -9.222 7.240 9.624 1.00 98.19 94 GLU A O 1
ATOM 709 N N . GLU A 1 95 ? -8.164 8.592 8.194 1.00 97.12 95 GLU A N 1
ATOM 710 C CA . GLU A 1 95 ? -9.204 9.628 8.140 1.00 97.12 95 GLU A CA 1
ATOM 711 C C . GLU A 1 95 ? -10.510 9.121 7.519 1.00 97.12 95 GLU A C 1
ATOM 713 O O . GLU A 1 95 ? -11.598 9.445 7.995 1.00 97.12 95 GLU A O 1
ATOM 718 N N . ARG A 1 96 ? -10.424 8.328 6.443 1.00 96.94 96 ARG A N 1
ATOM 719 C CA . ARG A 1 96 ? -11.612 7.868 5.713 1.00 96.94 96 ARG A CA 1
ATOM 720 C C . ARG A 1 96 ? -12.344 6.726 6.412 1.00 96.94 96 ARG A C 1
ATOM 722 O O . ARG A 1 96 ? -13.569 6.669 6.338 1.00 96.94 96 ARG A O 1
ATOM 729 N N . PHE A 1 97 ? -11.611 5.804 7.025 1.00 97.69 97 PHE A N 1
ATOM 730 C CA . PHE A 1 97 ? -12.153 4.532 7.505 1.00 97.69 97 PHE A CA 1
ATOM 731 C C . PHE A 1 97 ? -11.927 4.283 8.993 1.00 97.69 97 PHE A C 1
ATOM 733 O O . PHE A 1 97 ? -12.428 3.291 9.512 1.00 97.69 97 PHE A O 1
ATOM 740 N N . GLY A 1 98 ? -11.216 5.163 9.702 1.00 97.19 98 GLY A N 1
ATOM 741 C CA . GLY A 1 98 ? -10.775 4.939 11.080 1.00 97.19 98 GLY A CA 1
ATOM 742 C C . GLY A 1 98 ? -11.874 4.615 12.093 1.00 97.19 98 GLY A C 1
ATOM 743 O O . GLY A 1 98 ? -11.590 3.993 13.112 1.00 97.19 98 GLY A O 1
ATOM 744 N N . HIS A 1 99 ? -13.123 4.980 11.796 1.00 95.69 99 HIS A N 1
ATOM 745 C CA . HIS A 1 99 ? -14.298 4.662 12.612 1.00 95.69 99 HIS A CA 1
ATOM 746 C C . HIS A 1 99 ? -15.327 3.772 11.896 1.00 95.69 99 HIS A C 1
ATOM 748 O O . HIS A 1 99 ? -16.377 3.486 12.466 1.00 95.69 99 HIS A O 1
ATOM 754 N N . ASP A 1 100 ? -15.023 3.301 10.683 1.00 96.31 100 ASP A N 1
ATOM 755 C CA . ASP A 1 100 ? -15.850 2.362 9.919 1.00 96.31 100 ASP A CA 1
ATOM 756 C C . ASP A 1 100 ? -14.985 1.276 9.239 1.00 96.31 100 ASP A C 1
ATOM 758 O O . ASP A 1 100 ? -14.767 1.294 8.019 1.00 96.31 100 ASP A O 1
ATOM 762 N N . PRO A 1 101 ? -14.482 0.291 10.013 1.00 97.38 101 PRO A N 1
ATOM 763 C CA . PRO A 1 101 ? -13.700 -0.814 9.460 1.00 97.38 101 PRO A CA 1
ATOM 764 C C . PRO A 1 101 ? -14.488 -1.648 8.448 1.00 97.38 101 PRO A C 1
ATOM 766 O O . PRO A 1 101 ? -13.924 -2.190 7.493 1.00 97.38 101 PRO A O 1
ATOM 769 N N . ARG A 1 102 ? -15.814 -1.723 8.615 1.00 97.56 102 ARG A N 1
ATOM 770 C CA . ARG A 1 102 ? -16.686 -2.445 7.692 1.00 97.56 102 ARG A CA 1
ATOM 771 C C . ARG A 1 102 ? -16.624 -1.829 6.294 1.00 97.56 102 ARG A C 1
ATOM 773 O O . ARG A 1 102 ? -16.477 -2.583 5.331 1.00 97.56 102 ARG A O 1
ATOM 780 N N . ALA A 1 103 ? -16.684 -0.501 6.180 1.00 97.31 103 ALA A N 1
ATOM 781 C CA . ALA A 1 103 ? -16.554 0.186 4.898 1.00 97.31 103 ALA A CA 1
ATOM 782 C C . ALA A 1 103 ? -15.207 -0.106 4.219 1.00 97.31 103 ALA A C 1
ATOM 784 O O . ALA A 1 103 ? -15.181 -0.401 3.024 1.00 97.31 103 ALA A O 1
ATOM 785 N N . LEU A 1 104 ? -14.098 -0.111 4.970 1.00 98.25 104 LEU A N 1
ATOM 786 C CA . LEU A 1 104 ? -12.789 -0.479 4.418 1.00 98.25 104 LEU A CA 1
ATOM 787 C C . LEU A 1 104 ? -12.781 -1.922 3.892 1.00 98.25 104 LEU A C 1
ATOM 789 O O . LEU A 1 104 ? -12.311 -2.175 2.782 1.00 98.25 104 LEU A O 1
ATOM 793 N N . GLY A 1 105 ? -13.333 -2.865 4.658 1.00 97.94 105 GLY A N 1
ATOM 794 C CA . GLY A 1 105 ? -13.434 -4.266 4.245 1.00 97.94 105 GLY A CA 1
ATOM 795 C C . GLY A 1 105 ? -14.315 -4.476 3.005 1.00 97.94 105 GLY A C 1
ATOM 796 O O . GLY A 1 105 ? -14.002 -5.316 2.161 1.00 97.94 105 GLY A O 1
ATOM 797 N N . GLU A 1 106 ? -15.405 -3.716 2.863 1.00 97.56 106 GLU A N 1
ATOM 798 C CA . GLU A 1 106 ? -16.264 -3.745 1.672 1.00 97.56 106 GLU A CA 1
ATOM 799 C C . GLU A 1 106 ? -15.537 -3.209 0.434 1.00 97.56 106 GLU A C 1
ATOM 801 O O . GLU A 1 106 ? -15.563 -3.858 -0.612 1.00 97.56 106 GLU A O 1
ATOM 806 N N . VAL A 1 107 ? -14.820 -2.089 0.562 1.00 97.62 107 VAL A N 1
ATOM 807 C CA . VAL A 1 107 ? -13.999 -1.530 -0.522 1.00 97.62 107 VAL A CA 1
ATOM 808 C C . VAL A 1 107 ? -12.888 -2.500 -0.931 1.00 97.62 107 VAL A C 1
ATOM 810 O O . VAL A 1 107 ? -12.727 -2.776 -2.119 1.00 97.62 107 VAL A O 1
ATOM 813 N N . GLY A 1 108 ? -12.169 -3.076 0.037 1.00 97.62 108 GLY A N 1
ATOM 814 C CA . GLY A 1 108 ? -11.134 -4.075 -0.228 1.00 97.62 108 GLY A CA 1
ATOM 815 C C . GLY A 1 108 ? -11.677 -5.276 -1.001 1.00 97.62 108 GLY A C 1
ATOM 816 O O . GLY A 1 108 ? -11.093 -5.680 -2.003 1.00 97.62 108 GLY A O 1
ATOM 817 N N . ARG A 1 109 ? -12.848 -5.794 -0.608 1.00 96.94 109 ARG A N 1
ATOM 818 C CA . ARG A 1 109 ? -13.522 -6.895 -1.316 1.00 96.94 109 ARG A CA 1
ATOM 819 C C . ARG A 1 109 ? -13.930 -6.514 -2.739 1.00 96.94 109 ARG A C 1
ATOM 821 O O . ARG A 1 109 ? -13.771 -7.328 -3.645 1.00 96.94 109 ARG A O 1
ATOM 828 N N . ASN A 1 110 ? -14.434 -5.298 -2.946 1.00 96.00 110 ASN A N 1
ATOM 829 C CA . ASN A 1 110 ? -14.828 -4.809 -4.271 1.00 96.00 110 ASN A CA 1
ATOM 830 C C . ASN A 1 110 ? -13.632 -4.698 -5.229 1.00 96.00 110 ASN A C 1
ATOM 832 O O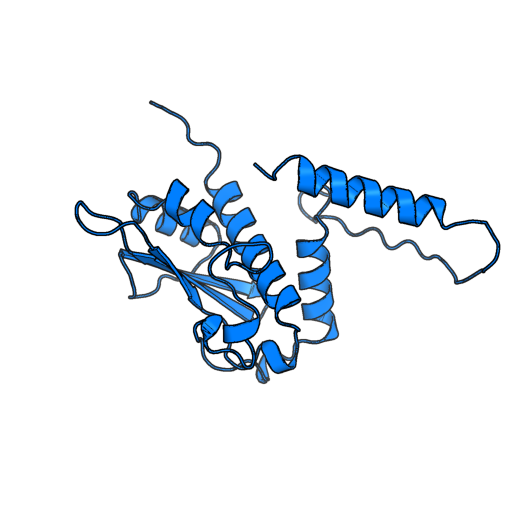 . ASN A 1 110 ? -13.797 -4.892 -6.429 1.00 96.00 110 ASN A O 1
ATOM 836 N N . LEU A 1 111 ? -12.431 -4.457 -4.697 1.00 95.62 111 LEU A N 1
ATOM 837 C CA . LEU A 1 111 ? -11.171 -4.489 -5.446 1.00 95.62 111 LEU A CA 1
ATOM 838 C C . LEU A 1 111 ? -10.568 -5.902 -5.579 1.00 95.62 111 LEU A C 1
ATOM 840 O O . LEU A 1 111 ? -9.431 -6.050 -6.023 1.00 95.62 111 LEU A O 1
ATOM 844 N N . GLY A 1 112 ? -11.304 -6.950 -5.199 1.00 96.25 112 GLY A N 1
ATOM 845 C CA . GLY A 1 112 ? -10.835 -8.336 -5.269 1.00 96.25 112 GLY A CA 1
ATOM 846 C C . GLY A 1 112 ? -9.864 -8.727 -4.152 1.00 96.25 112 GLY A C 1
ATOM 847 O O . GLY A 1 112 ? -9.139 -9.710 -4.292 1.00 96.25 112 GLY A O 1
ATOM 848 N N . GLY A 1 113 ? -9.829 -7.967 -3.057 1.00 97.62 113 GLY A N 1
ATOM 849 C CA . GLY A 1 113 ? -9.008 -8.263 -1.892 1.00 97.62 113 GLY A CA 1
ATOM 850 C C . GLY A 1 113 ? -9.467 -9.507 -1.133 1.00 97.62 113 GLY A C 1
ATOM 851 O O . GLY A 1 113 ? -10.662 -9.761 -0.963 1.00 97.62 113 GLY A O 1
ATOM 852 N N . GLU A 1 114 ? -8.497 -10.268 -0.637 1.00 98.00 114 GLU A N 1
ATOM 853 C CA . GLU A 1 114 ? -8.709 -11.459 0.186 1.00 98.00 114 GLU A CA 1
ATOM 854 C C . GLU A 1 114 ? -8.643 -11.078 1.668 1.00 98.00 114 GLU A C 1
ATOM 856 O O . GLU A 1 114 ? -7.667 -10.477 2.107 1.00 98.00 114 GLU A O 1
ATOM 861 N N . ALA A 1 115 ? -9.677 -11.402 2.448 1.00 97.62 115 ALA A N 1
ATOM 862 C CA . ALA A 1 115 ? -9.745 -11.014 3.857 1.00 97.62 115 ALA A CA 1
ATOM 863 C C . ALA A 1 115 ? -8.626 -11.649 4.700 1.00 97.62 115 ALA A C 1
ATOM 865 O O . ALA A 1 115 ? -8.253 -12.808 4.510 1.00 97.62 115 ALA A O 1
ATOM 866 N N . LEU A 1 116 ? -8.145 -10.886 5.678 1.00 95.31 116 LEU A N 1
ATOM 867 C CA . LEU A 1 116 ? -7.067 -11.253 6.586 1.00 95.31 116 LEU A CA 1
ATOM 868 C C . LEU A 1 116 ? -7.562 -11.253 8.048 1.00 95.31 116 LEU A C 1
ATOM 870 O O . LEU A 1 116 ? -8.381 -10.408 8.404 1.00 95.31 116 LEU A O 1
ATOM 874 N N . PRO A 1 117 ? -7.086 -12.166 8.918 1.00 95.69 117 PRO A N 1
ATOM 875 C CA . PRO A 1 117 ? -7.530 -12.264 10.312 1.00 95.69 117 PRO A CA 1
ATOM 876 C C . PRO A 1 117 ? -6.760 -11.327 11.271 1.00 95.69 117 PRO A C 1
ATOM 878 O O . PRO A 1 117 ? -6.485 -11.705 12.409 1.00 95.69 117 PRO A O 1
ATOM 881 N N . GLN A 1 118 ? -6.357 -10.136 10.821 1.00 95.62 118 GLN A N 1
ATOM 882 C CA . GLN A 1 118 ? -5.655 -9.127 11.626 1.00 95.62 118 GLN A CA 1
ATOM 883 C C . GLN A 1 118 ? -6.442 -7.813 11.654 1.00 95.62 118 GLN A C 1
ATOM 885 O O . GLN A 1 118 ? -7.144 -7.502 10.698 1.00 95.62 118 GLN A O 1
ATOM 890 N N . GLY A 1 119 ? -6.271 -7.014 12.710 1.00 97.00 119 GLY A N 1
ATOM 891 C CA . GLY A 1 119 ? -6.978 -5.739 12.852 1.00 97.00 119 GLY A CA 1
ATOM 892 C C . GLY A 1 119 ? -8.495 -5.888 12.992 1.00 97.00 119 GLY A C 1
ATOM 893 O O . GLY A 1 119 ? -9.026 -6.995 13.091 1.00 97.00 119 GLY A O 1
ATOM 894 N N . ASP A 1 120 ? -9.187 -4.753 12.968 1.00 98.12 120 ASP A N 1
ATOM 895 C CA . ASP A 1 120 ? -10.653 -4.674 12.920 1.00 98.12 120 ASP A CA 1
ATOM 896 C C . ASP A 1 120 ? -11.177 -4.808 11.483 1.00 98.12 120 ASP A C 1
ATOM 898 O O . ASP A 1 120 ? -12.294 -5.274 11.248 1.00 98.12 120 ASP A O 1
ATOM 902 N N . ALA A 1 121 ? -10.347 -4.442 10.502 1.00 98.44 121 ALA A N 1
ATOM 903 C CA . ALA A 1 121 ? -10.524 -4.804 9.103 1.00 98.44 121 ALA A CA 1
ATOM 904 C C . ALA A 1 121 ? -9.168 -4.974 8.422 1.00 98.44 121 ALA A C 1
ATOM 906 O O . ALA A 1 121 ? -8.324 -4.080 8.467 1.00 98.44 121 ALA A O 1
ATOM 907 N N . ALA A 1 122 ? -8.980 -6.096 7.733 1.00 98.56 122 ALA A N 1
ATOM 908 C CA . ALA A 1 122 ? -7.796 -6.313 6.924 1.00 98.56 122 ALA A CA 1
ATOM 909 C C . ALA A 1 122 ? -8.078 -7.160 5.690 1.00 98.56 122 ALA A C 1
ATOM 911 O O . ALA A 1 122 ? -8.961 -8.024 5.671 1.00 98.56 122 ALA A O 1
ATOM 912 N N . PHE A 1 123 ? -7.277 -6.926 4.660 1.00 98.75 123 PHE A N 1
ATOM 913 C CA . PHE A 1 123 ? -7.275 -7.718 3.442 1.00 98.75 123 PHE A CA 1
ATOM 914 C C . PHE A 1 123 ? -5.929 -7.611 2.729 1.00 98.75 123 PHE A C 1
ATOM 916 O O . PHE A 1 123 ? -5.149 -6.687 2.964 1.00 98.75 123 PHE A O 1
ATOM 923 N N . THR A 1 124 ? -5.695 -8.536 1.809 1.00 98.44 124 THR A N 1
ATOM 924 C CA . THR A 1 124 ? -4.575 -8.521 0.878 1.00 98.44 124 THR A CA 1
ATOM 925 C C . THR A 1 124 ? -5.070 -8.241 -0.530 1.00 98.44 124 THR A C 1
ATOM 927 O O . THR A 1 124 ? -5.949 -8.936 -1.034 1.00 98.44 124 THR A O 1
ATOM 930 N N . LEU A 1 125 ? -4.476 -7.249 -1.189 1.00 98.38 125 LEU A N 1
ATOM 931 C CA . LEU A 1 125 ? -4.665 -6.973 -2.608 1.00 98.38 125 LEU A CA 1
ATOM 932 C C . LEU A 1 125 ? -3.537 -7.609 -3.410 1.00 98.38 125 LEU A C 1
ATOM 934 O O . LEU A 1 125 ? -2.357 -7.404 -3.125 1.00 98.38 125 LEU A O 1
ATOM 938 N N . ARG A 1 126 ? -3.893 -8.328 -4.472 1.00 97.50 126 ARG A N 1
ATOM 939 C CA . ARG A 1 126 ? -2.939 -8.751 -5.499 1.00 97.50 126 ARG A CA 1
ATOM 940 C C . ARG A 1 126 ? -2.739 -7.605 -6.489 1.00 97.50 126 ARG A C 1
ATOM 942 O O . ARG A 1 126 ? -3.432 -7.543 -7.497 1.00 97.50 126 ARG A O 1
ATOM 949 N N . VAL A 1 127 ? -1.803 -6.705 -6.182 1.00 96.12 127 VAL A N 1
ATOM 950 C CA . VAL A 1 127 ? -1.546 -5.504 -6.998 1.00 96.12 127 VAL A CA 1
ATOM 951 C C . VAL A 1 127 ? -0.986 -5.875 -8.374 1.00 96.12 127 VAL A C 1
ATOM 953 O O . VAL A 1 127 ? -1.403 -5.320 -9.384 1.00 96.12 127 VAL A O 1
ATOM 956 N N . PHE A 1 128 ? -0.104 -6.877 -8.423 1.00 96.56 128 PHE A N 1
ATOM 957 C CA . PHE A 1 128 ? 0.354 -7.513 -9.660 1.00 96.56 128 PHE A CA 1
ATOM 958 C C . PHE A 1 128 ? 0.401 -9.040 -9.487 1.00 96.56 128 PHE A C 1
ATOM 960 O O . PHE A 1 128 ? 0.351 -9.534 -8.354 1.00 96.56 128 PHE A O 1
ATOM 967 N N . PRO A 1 129 ? 0.512 -9.838 -10.566 1.00 94.75 129 PRO A N 1
ATOM 968 C CA . PRO A 1 129 ? 0.657 -11.287 -10.446 1.00 94.75 129 PRO A CA 1
ATOM 969 C C . PRO A 1 129 ? 1.828 -11.708 -9.532 1.00 94.75 129 PRO A C 1
ATOM 971 O O . PRO A 1 129 ? 2.991 -11.665 -9.899 1.00 94.75 129 PRO A O 1
ATOM 974 N N . GLY A 1 130 ? 1.510 -12.137 -8.308 1.00 93.50 130 GLY A N 1
ATOM 975 C CA . GLY A 1 130 ? 2.499 -12.597 -7.322 1.00 93.50 130 GLY A CA 1
ATOM 976 C C . GLY A 1 130 ? 3.048 -11.510 -6.389 1.00 93.50 130 GLY A C 1
ATOM 977 O O . GLY A 1 130 ? 3.600 -11.859 -5.352 1.00 93.50 130 GLY A O 1
ATOM 978 N N . LEU A 1 131 ? 2.810 -10.223 -6.670 1.00 97.69 131 LEU A N 1
ATOM 979 C CA . LEU A 1 131 ? 3.102 -9.113 -5.756 1.00 97.69 131 LEU A CA 1
ATOM 980 C C . LEU A 1 131 ? 1.817 -8.670 -5.051 1.00 97.69 131 LEU A C 1
ATOM 982 O O . LEU A 1 131 ? 0.865 -8.205 -5.681 1.00 97.69 131 LEU A O 1
ATOM 986 N N . GLN A 1 132 ? 1.795 -8.840 -3.733 1.00 97.81 132 GLN A N 1
ATOM 987 C CA . GLN A 1 132 ? 0.628 -8.597 -2.894 1.00 97.81 132 GLN A CA 1
ATOM 988 C C . GLN A 1 132 ? 0.914 -7.520 -1.847 1.00 97.81 132 GLN A C 1
ATOM 990 O O . GLN A 1 132 ? 2.014 -7.474 -1.301 1.00 97.81 132 GLN A O 1
ATOM 995 N N . VAL A 1 133 ? -0.080 -6.686 -1.547 1.00 98.75 133 VAL A N 1
ATOM 996 C CA . VAL A 1 133 ? -0.023 -5.678 -0.483 1.00 98.75 133 VAL A CA 1
ATOM 997 C C . VAL A 1 133 ? -1.177 -5.916 0.478 1.00 98.75 133 VAL A C 1
ATOM 999 O O . VAL A 1 133 ? -2.335 -5.928 0.064 1.00 98.75 133 VAL A O 1
ATOM 1002 N N . GLY A 1 134 ? -0.869 -6.106 1.756 1.00 98.69 134 GLY A N 1
ATOM 1003 C CA . GLY A 1 134 ? -1.872 -6.150 2.813 1.00 98.69 134 GLY A CA 1
ATOM 1004 C C . GLY A 1 134 ? -2.151 -4.761 3.369 1.00 98.69 134 GLY A C 1
ATOM 1005 O O . GLY A 1 134 ? -1.233 -3.954 3.512 1.00 98.69 134 GLY A O 1
ATOM 1006 N N . VAL A 1 135 ? -3.408 -4.505 3.714 1.00 98.81 135 VAL A N 1
ATOM 1007 C CA . VAL A 1 135 ? -3.867 -3.304 4.418 1.00 98.81 135 VAL A CA 1
ATOM 1008 C C . VAL A 1 135 ? -4.576 -3.766 5.680 1.00 98.81 135 VAL A C 1
ATOM 1010 O O . VAL A 1 135 ? -5.447 -4.632 5.611 1.00 98.81 135 VAL A O 1
ATOM 1013 N N . ILE A 1 136 ? -4.182 -3.220 6.826 1.00 98.81 136 ILE A N 1
ATOM 1014 C CA . ILE A 1 136 ? -4.720 -3.573 8.140 1.00 98.81 136 ILE A CA 1
ATOM 1015 C C . ILE A 1 136 ? -5.129 -2.277 8.826 1.00 98.81 136 ILE A C 1
ATOM 1017 O O . ILE A 1 136 ? -4.307 -1.376 8.977 1.00 98.81 136 ILE A O 1
ATOM 1021 N N . LEU A 1 137 ? -6.384 -2.192 9.247 1.00 98.75 137 LEU A N 1
ATOM 1022 C CA . LEU A 1 137 ? -6.915 -1.096 10.042 1.00 98.75 137 LEU A CA 1
ATOM 1023 C C . LEU A 1 137 ? -7.199 -1.577 11.462 1.00 98.75 137 LEU A C 1
ATOM 1025 O O . LEU A 1 137 ? -7.904 -2.566 11.664 1.00 98.75 137 LEU A O 1
ATOM 1029 N N . TRP A 1 138 ? -6.692 -0.814 12.420 1.00 98.44 138 TRP A N 1
ATOM 1030 C CA . TRP A 1 138 ? -7.130 -0.811 13.808 1.00 98.44 138 TRP A CA 1
ATOM 1031 C C . TRP A 1 138 ? -8.049 0.392 14.010 1.00 98.44 138 TRP A C 1
ATOM 1033 O O . TRP A 1 138 ? -7.657 1.529 13.722 1.00 98.44 138 TRP A O 1
ATOM 1043 N N . GLN A 1 139 ? -9.284 0.131 14.430 1.00 98.12 139 GLN A N 1
ATOM 1044 C CA . GLN A 1 139 ? -10.297 1.151 14.663 1.00 98.12 139 GLN A CA 1
ATOM 1045 C C . GLN A 1 139 ? -9.860 2.053 15.818 1.00 98.12 139 GLN A C 1
ATOM 1047 O O . GLN A 1 139 ? -9.343 1.578 16.826 1.00 98.12 139 GLN A O 1
ATOM 1052 N N . GLY A 1 140 ? -10.070 3.359 15.666 1.00 95.25 140 GLY A N 1
ATOM 1053 C CA . GLY A 1 140 ? -9.848 4.297 16.759 1.00 95.25 140 GLY A CA 1
ATOM 1054 C C . GLY A 1 140 ? -10.971 4.229 17.789 1.00 95.25 140 GLY A C 1
ATOM 1055 O O . GLY A 1 140 ? -12.141 4.078 17.420 1.00 95.25 140 GLY A O 1
ATOM 1056 N N . ASP A 1 141 ? -10.618 4.411 19.055 1.00 93.44 141 ASP A N 1
ATOM 1057 C CA . ASP A 1 141 ? -11.540 4.527 20.182 1.00 93.44 141 ASP A CA 1
ATOM 1058 C C . ASP A 1 141 ? -11.322 5.852 20.941 1.00 93.44 141 ASP A C 1
ATOM 1060 O O . ASP A 1 141 ? -10.736 6.800 20.411 1.00 93.44 141 ASP A O 1
ATOM 1064 N N . GLU A 1 142 ? -11.870 5.966 22.153 1.00 94.19 142 GLU A N 1
ATOM 1065 C CA . GLU A 1 142 ? -11.758 7.181 22.972 1.00 94.19 142 GLU A CA 1
ATOM 1066 C C . GLU A 1 142 ? -10.320 7.461 23.443 1.00 94.19 142 GLU A C 1
ATOM 1068 O O . GLU A 1 142 ? -9.973 8.618 23.693 1.00 94.19 142 GLU A O 1
ATOM 1073 N N . ASP A 1 143 ? -9.479 6.429 23.530 1.00 94.81 143 ASP A N 1
ATOM 1074 C CA . ASP A 1 143 ? -8.132 6.493 24.097 1.00 94.81 143 ASP A CA 1
ATOM 1075 C C . ASP A 1 143 ? -7.036 6.457 23.016 1.00 94.81 143 ASP A C 1
ATOM 1077 O O . ASP A 1 143 ? -5.946 7.010 23.210 1.00 94.81 143 ASP A O 1
ATOM 1081 N N . PHE A 1 144 ? -7.313 5.837 21.864 1.00 94.94 144 PHE A N 1
ATOM 1082 C CA . PHE A 1 144 ? -6.341 5.598 20.801 1.00 94.94 144 PHE A CA 1
ATOM 1083 C C . PHE A 1 144 ? -6.864 6.024 19.419 1.00 94.94 144 PHE A C 1
ATOM 1085 O O . PHE A 1 144 ? -7.954 5.621 19.010 1.00 94.94 144 PHE A O 1
ATOM 1092 N N . PRO A 1 145 ? -6.080 6.800 18.641 1.00 96.88 145 PRO A N 1
ATOM 1093 C CA . PRO A 1 145 ? -6.460 7.148 17.276 1.00 96.88 145 PRO A CA 1
ATOM 1094 C C . PRO A 1 145 ? -6.435 5.912 16.359 1.00 96.88 145 PRO A C 1
ATOM 1096 O O . PRO A 1 145 ? -5.666 4.980 16.616 1.00 96.88 145 PRO A O 1
ATOM 1099 N N . PRO A 1 146 ? -7.207 5.918 15.256 1.00 97.94 146 PRO A N 1
ATOM 1100 C CA . PRO A 1 146 ? -7.167 4.838 14.279 1.00 97.94 146 PRO A CA 1
ATOM 1101 C C . PRO A 1 146 ? -5.770 4.695 13.676 1.00 97.94 146 PRO A C 1
ATOM 1103 O O . PRO A 1 146 ? -5.064 5.683 13.460 1.00 97.94 146 PRO A O 1
ATOM 1106 N N . GLN A 1 147 ? -5.389 3.458 13.366 1.00 98.00 147 GLN A N 1
ATOM 1107 C CA . GLN A 1 147 ? -4.082 3.157 12.798 1.00 98.00 147 GLN A CA 1
ATOM 1108 C C . GLN A 1 147 ? -4.214 2.243 11.588 1.00 98.00 147 GLN A C 1
ATOM 1110 O O . GLN A 1 147 ? -4.785 1.157 11.678 1.00 98.00 147 GLN A O 1
AT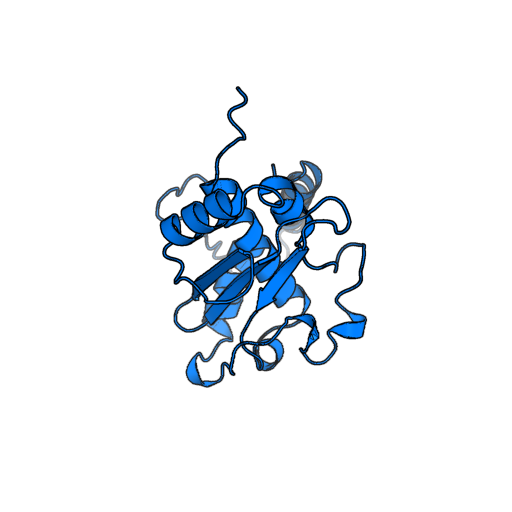OM 1115 N N . VAL A 1 148 ? -3.596 2.641 10.478 1.00 98.56 148 VAL A N 1
ATOM 1116 C CA . VAL A 1 148 ? -3.430 1.775 9.311 1.00 98.56 148 VAL A CA 1
ATOM 1117 C C . VAL A 1 148 ? -1.987 1.299 9.219 1.00 98.56 148 VAL A C 1
ATOM 1119 O O . VAL A 1 148 ? -1.039 2.079 9.326 1.00 98.56 148 VAL A O 1
ATOM 1122 N N . SER A 1 149 ? -1.806 0.005 8.989 1.00 98.31 149 SER A N 1
ATOM 1123 C CA . SER A 1 149 ? -0.522 -0.588 8.640 1.00 98.31 149 SER A CA 1
ATOM 1124 C C . SER A 1 149 ? -0.614 -1.348 7.323 1.00 98.31 149 SER A C 1
ATOM 1126 O O . SER A 1 149 ? -1.685 -1.763 6.877 1.00 98.31 149 SER A O 1
ATOM 1128 N N . PHE A 1 150 ? 0.541 -1.498 6.682 1.00 98.69 150 PHE A N 1
ATOM 1129 C CA . PHE A 1 150 ? 0.671 -2.213 5.423 1.00 98.69 150 PHE A CA 1
ATOM 1130 C C . PHE A 1 150 ? 1.537 -3.452 5.612 1.00 98.69 150 PHE A C 1
ATOM 1132 O O . PHE A 1 150 ? 2.396 -3.482 6.495 1.00 98.69 150 PHE A O 1
ATOM 1139 N N . THR A 1 151 ? 1.358 -4.439 4.741 1.00 98.69 151 THR A N 1
ATOM 1140 C CA . THR A 1 151 ? 2.339 -5.509 4.541 1.00 98.69 151 THR A CA 1
ATOM 1141 C C . THR A 1 151 ? 2.679 -5.659 3.064 1.00 98.69 151 THR A C 1
ATOM 1143 O O . THR A 1 151 ? 1.856 -5.365 2.201 1.00 98.69 151 THR A O 1
ATOM 1146 N N . LEU A 1 152 ? 3.899 -6.096 2.773 1.00 98.50 152 LEU A N 1
ATOM 1147 C CA . LEU A 1 152 ? 4.416 -6.341 1.425 1.00 98.50 152 LEU A CA 1
ATOM 1148 C C . LEU A 1 152 ? 5.493 -7.438 1.468 1.00 98.50 152 LEU A C 1
ATOM 1150 O O . LEU A 1 152 ? 5.947 -7.783 2.560 1.00 98.50 152 LEU A O 1
ATOM 1154 N N . PRO A 1 153 ? 5.921 -8.013 0.331 1.00 98.44 153 PRO A N 1
ATOM 1155 C CA . PRO A 1 153 ? 6.923 -9.072 0.339 1.00 98.44 153 PRO A CA 1
ATOM 1156 C C . PRO A 1 153 ? 8.264 -8.596 0.903 1.00 98.44 153 PRO A C 1
ATOM 1158 O O . PRO A 1 153 ? 8.804 -7.582 0.471 1.00 98.44 153 PRO A O 1
ATOM 1161 N N . SER A 1 154 ? 8.858 -9.382 1.796 1.00 98.00 154 SER A N 1
ATOM 1162 C CA . SER A 1 154 ? 10.085 -9.043 2.537 1.00 98.00 154 SER A CA 1
ATOM 1163 C C . SER A 1 154 ? 11.372 -8.940 1.729 1.00 98.00 154 SER A C 1
ATOM 1165 O O . SER A 1 154 ? 12.434 -8.738 2.306 1.00 98.00 154 SER A O 1
ATOM 1167 N N . ARG A 1 155 ? 11.282 -9.166 0.419 1.00 97.44 155 ARG A N 1
ATOM 1168 C CA . ARG A 1 155 ? 12.401 -9.088 -0.525 1.00 97.44 155 ARG A CA 1
ATOM 1169 C C . ARG A 1 155 ? 12.121 -8.109 -1.660 1.00 97.44 155 ARG A C 1
ATOM 1171 O O . ARG A 1 155 ? 12.827 -8.126 -2.665 1.00 97.44 155 ARG A O 1
ATOM 1178 N N . LEU A 1 156 ? 11.057 -7.309 -1.552 1.00 97.31 156 LEU A N 1
ATOM 1179 C CA . LEU A 1 156 ? 10.688 -6.350 -2.589 1.00 97.31 156 LEU A CA 1
ATOM 1180 C C . LEU A 1 156 ? 11.810 -5.330 -2.832 1.00 97.31 156 LEU A C 1
ATOM 1182 O O . LEU A 1 156 ? 12.052 -4.952 -3.972 1.00 97.31 156 LEU A O 1
ATOM 1186 N N . GLU A 1 157 ? 12.548 -4.961 -1.788 1.00 94.81 157 GLU A N 1
ATOM 1187 C CA . GLU A 1 157 ? 13.683 -4.040 -1.834 1.00 94.81 157 GLU A CA 1
ATOM 1188 C C . GLU A 1 157 ? 14.883 -4.559 -2.642 1.00 94.81 157 GLU A C 1
ATOM 1190 O O . GLU A 1 157 ? 15.744 -3.783 -3.049 1.00 94.81 157 GLU A O 1
ATOM 1195 N N . VAL A 1 158 ? 14.964 -5.876 -2.879 1.00 95.81 158 VAL A N 1
ATOM 1196 C CA . VAL A 1 158 ? 15.987 -6.466 -3.762 1.00 95.81 158 VAL A CA 1
ATOM 1197 C C . VAL A 1 158 ? 15.747 -6.049 -5.212 1.00 95.81 158 VAL A C 1
ATOM 1199 O O . VAL A 1 158 ? 16.692 -5.945 -5.992 1.00 95.81 158 VAL A O 1
ATOM 1202 N N . PHE A 1 159 ? 14.484 -5.815 -5.564 1.00 97.31 159 PHE A N 1
ATOM 1203 C CA . PHE A 1 159 ? 14.075 -5.405 -6.896 1.00 97.31 159 PHE A CA 1
ATOM 1204 C C . PHE A 1 159 ? 13.878 -3.893 -6.974 1.00 97.31 159 PHE A C 1
ATOM 1206 O O . PHE A 1 159 ? 14.305 -3.282 -7.945 1.00 97.31 159 PHE A O 1
ATOM 1213 N N . TRP A 1 160 ? 13.250 -3.284 -5.967 1.00 97.62 160 TRP A N 1
ATOM 1214 C CA . TRP A 1 160 ? 12.813 -1.889 -5.994 1.00 97.62 160 TRP A CA 1
ATOM 1215 C C . TRP A 1 160 ? 13.488 -1.035 -4.924 1.00 97.62 160 TRP A C 1
ATOM 1217 O O . TRP A 1 160 ? 13.671 -1.451 -3.785 1.00 97.62 160 TRP A O 1
ATOM 1227 N N . GLN A 1 161 ? 13.783 0.218 -5.263 1.00 96.12 161 GLN A N 1
ATOM 1228 C CA . GLN A 1 161 ? 14.166 1.222 -4.272 1.00 96.12 161 GLN A CA 1
ATOM 1229 C C . GLN A 1 161 ? 12.968 1.584 -3.364 1.00 96.12 161 GLN A C 1
ATOM 1231 O O . GLN A 1 161 ? 11.807 1.377 -3.725 1.00 96.12 161 GLN A O 1
ATOM 1236 N N . LEU A 1 162 ? 13.231 2.099 -2.157 1.00 97.50 162 LEU A N 1
ATOM 1237 C CA . LEU A 1 162 ? 12.180 2.357 -1.156 1.00 97.50 162 LEU A CA 1
ATOM 1238 C C . LEU A 1 162 ? 11.173 3.444 -1.581 1.00 97.50 162 LEU A C 1
ATOM 1240 O O . LEU A 1 162 ? 10.026 3.420 -1.144 1.00 97.50 162 LEU A O 1
ATOM 1244 N N . ASP A 1 163 ? 11.569 4.361 -2.458 1.00 96.81 163 ASP A N 1
ATOM 1245 C CA . ASP A 1 163 ? 10.697 5.343 -3.109 1.00 96.81 163 ASP A CA 1
ATOM 1246 C C . ASP A 1 163 ? 9.734 4.695 -4.116 1.00 96.81 163 ASP A C 1
ATOM 1248 O O . ASP A 1 163 ? 8.560 5.055 -4.158 1.00 96.81 163 ASP A O 1
ATOM 1252 N N . ALA A 1 164 ? 10.166 3.673 -4.857 1.00 97.69 164 ALA A N 1
ATOM 1253 C CA . ALA A 1 164 ? 9.268 2.866 -5.685 1.00 97.69 164 ALA A CA 1
ATOM 1254 C C . ALA A 1 164 ? 8.284 2.038 -4.837 1.00 97.69 164 ALA A C 1
ATOM 1256 O O . ALA A 1 164 ? 7.113 1.899 -5.197 1.00 97.69 164 ALA A O 1
ATOM 1257 N N . VAL A 1 165 ? 8.724 1.533 -3.678 1.00 98.19 165 VAL A N 1
ATOM 1258 C CA . VAL A 1 165 ? 7.833 0.893 -2.694 1.00 98.19 165 VAL A CA 1
ATOM 1259 C C . VAL A 1 165 ? 6.810 1.893 -2.146 1.00 98.19 165 VAL A C 1
ATOM 1261 O O . VAL A 1 165 ? 5.630 1.562 -2.027 1.00 98.19 165 VAL A O 1
ATOM 1264 N N . LEU A 1 166 ? 7.232 3.125 -1.853 1.00 98.25 166 LEU A N 1
ATOM 1265 C CA . LEU A 1 166 ? 6.332 4.197 -1.433 1.00 98.25 166 LEU A CA 1
ATOM 1266 C C . LEU A 1 166 ? 5.303 4.535 -2.525 1.00 98.25 166 LEU A C 1
ATOM 1268 O O . LEU A 1 166 ? 4.113 4.600 -2.223 1.00 98.25 166 LEU A O 1
ATOM 1272 N N . ALA A 1 167 ? 5.740 4.638 -3.785 1.00 98.00 167 ALA A N 1
ATOM 1273 C CA . ALA A 1 167 ? 4.866 4.882 -4.932 1.00 98.00 167 ALA A CA 1
ATOM 1274 C C . ALA A 1 167 ? 3.789 3.796 -5.090 1.00 98.00 167 ALA A C 1
ATOM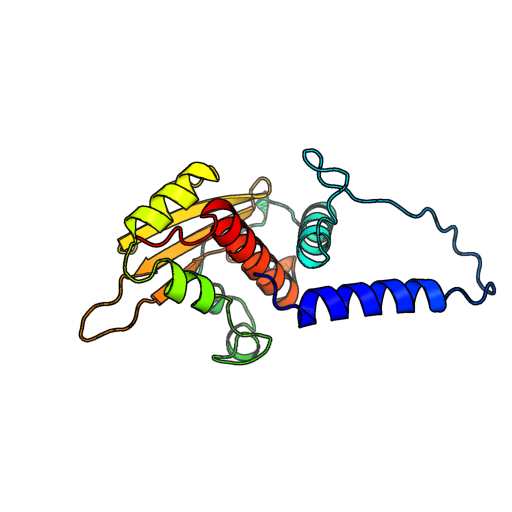 1276 O O . ALA A 1 167 ? 2.627 4.108 -5.351 1.00 98.00 167 ALA A O 1
ATOM 1277 N N . LEU A 1 168 ? 4.139 2.521 -4.877 1.00 98.38 168 LEU A N 1
ATOM 1278 C CA . LEU A 1 168 ? 3.169 1.418 -4.816 1.00 98.38 168 LEU A CA 1
ATOM 1279 C C . LEU A 1 168 ? 2.172 1.606 -3.667 1.00 98.38 168 LEU A C 1
ATOM 1281 O O . LEU A 1 168 ? 0.967 1.446 -3.867 1.00 98.38 168 LEU A O 1
ATOM 1285 N N . LEU A 1 169 ? 2.696 1.979 -2.495 1.00 98.56 169 LEU A N 1
ATOM 1286 C CA . LEU A 1 169 ? 1.982 2.474 -1.315 1.00 98.56 169 LEU A CA 1
ATOM 1287 C C . LEU A 1 169 ? 0.795 3.368 -1.681 1.00 98.56 169 LEU A C 1
ATOM 1289 O O . LEU A 1 169 ? -0.376 3.117 -1.388 1.00 98.56 169 LEU A O 1
ATOM 1293 N N . GLU A 1 170 ? 1.158 4.453 -2.344 1.00 98.00 170 GLU A N 1
ATOM 1294 C CA . GLU A 1 170 ? 0.272 5.559 -2.665 1.00 98.00 170 GLU A CA 1
ATOM 1295 C C . GLU A 1 170 ? -0.701 5.207 -3.784 1.00 98.00 170 GLU A C 1
ATOM 1297 O O . GLU A 1 170 ? -1.847 5.650 -3.734 1.00 98.00 170 GLU A O 1
ATOM 1302 N N . VAL A 1 171 ? -0.295 4.369 -4.748 1.00 97.06 171 VAL A N 1
ATOM 1303 C CA . VAL A 1 171 ? -1.221 3.807 -5.742 1.00 97.06 171 VAL A CA 1
ATOM 1304 C C . VAL A 1 171 ? -2.306 2.997 -5.036 1.00 97.06 171 VAL A C 1
ATOM 1306 O O . VAL A 1 171 ? -3.482 3.278 -5.240 1.00 97.06 171 VAL A O 1
ATOM 1309 N N . VAL A 1 172 ? -1.947 2.070 -4.140 1.00 98.25 172 VAL A N 1
ATOM 1310 C CA . VAL A 1 172 ? -2.929 1.264 -3.387 1.00 98.25 172 VAL A CA 1
ATOM 1311 C C . VAL A 1 172 ? -3.901 2.150 -2.603 1.00 98.25 172 VAL A C 1
ATOM 1313 O O . VAL A 1 172 ? -5.114 1.950 -2.664 1.00 98.25 172 VAL A O 1
ATOM 1316 N N . VAL A 1 173 ? -3.388 3.160 -1.899 1.00 98.31 173 VAL A N 1
ATOM 1317 C CA . VAL A 1 173 ? -4.215 4.110 -1.139 1.00 98.31 173 VAL A CA 1
ATOM 1318 C C . VAL A 1 173 ? -5.146 4.901 -2.060 1.00 98.31 173 VAL A C 1
ATOM 1320 O O . VAL A 1 173 ? -6.331 5.045 -1.756 1.00 98.31 173 VAL A O 1
ATOM 1323 N N . LYS A 1 174 ? -4.644 5.379 -3.204 1.00 95.69 174 LYS A N 1
ATOM 1324 C CA . LYS A 1 174 ? -5.439 6.101 -4.202 1.00 95.69 174 LYS A CA 1
ATOM 1325 C C . LYS A 1 174 ? -6.575 5.232 -4.743 1.00 95.69 174 LYS A C 1
ATOM 1327 O O . LYS A 1 174 ? -7.708 5.710 -4.764 1.00 95.69 174 LYS A O 1
ATOM 1332 N N . GLU A 1 175 ? -6.303 3.979 -5.112 1.00 94.56 175 GLU A N 1
ATOM 1333 C CA . GLU A 1 175 ? -7.329 3.050 -5.610 1.00 94.56 175 GLU A CA 1
ATOM 1334 C C . GLU A 1 175 ? -8.415 2.785 -4.559 1.00 94.56 175 GLU A C 1
ATOM 1336 O O . GLU A 1 175 ? -9.606 2.844 -4.865 1.00 94.56 175 GLU A O 1
ATOM 1341 N N . LEU A 1 176 ? -8.030 2.562 -3.296 1.00 97.31 176 LEU A N 1
ATOM 1342 C CA . LEU A 1 176 ? -8.981 2.349 -2.199 1.00 97.31 176 LEU A CA 1
ATOM 1343 C C . LEU A 1 176 ? -9.897 3.559 -1.992 1.00 97.31 176 LEU A C 1
ATOM 1345 O O . LEU A 1 176 ? -11.113 3.415 -1.861 1.00 97.31 176 LEU A O 1
ATOM 1349 N N . LEU A 1 177 ? -9.334 4.766 -1.996 1.00 96.62 177 LEU A N 1
ATOM 1350 C CA . LEU A 1 177 ? -10.114 5.993 -1.836 1.00 96.62 177 LEU A CA 1
ATOM 1351 C C . LEU A 1 177 ? -11.026 6.268 -3.036 1.00 96.62 177 LEU A C 1
ATOM 1353 O O . LEU A 1 177 ? -12.131 6.777 -2.851 1.00 96.62 177 LEU A O 1
ATOM 1357 N N . GLN A 1 178 ? -10.588 5.940 -4.255 1.00 92.62 178 GLN A N 1
ATOM 1358 C CA . GLN A 1 178 ? -11.407 6.068 -5.462 1.00 92.62 178 GLN A CA 1
ATOM 1359 C C . GLN A 1 178 ? -12.572 5.073 -5.456 1.00 92.62 178 GLN A C 1
ATOM 1361 O O . GLN A 1 178 ? -13.711 5.473 -5.693 1.00 92.62 178 GLN A O 1
ATOM 1366 N N . ALA A 1 179 ? -12.315 3.812 -5.105 1.00 93.12 179 ALA A N 1
ATOM 1367 C CA . ALA A 1 179 ? -13.335 2.770 -5.011 1.00 93.12 179 ALA A CA 1
ATOM 1368 C C . ALA A 1 179 ? -14.374 3.040 -3.909 1.00 93.12 179 ALA A C 1
ATOM 1370 O O . ALA A 1 179 ? -15.533 2.650 -4.041 1.00 93.12 179 ALA A O 1
ATOM 1371 N N . ALA A 1 180 ? -13.990 3.749 -2.845 1.00 93.38 180 ALA A N 1
ATOM 1372 C CA . ALA A 1 180 ? -14.913 4.189 -1.803 1.00 93.38 180 ALA A CA 1
ATOM 1373 C C . ALA A 1 180 ? -15.867 5.311 -2.252 1.00 93.38 180 ALA A C 1
ATOM 1375 O O . ALA A 1 180 ? -16.848 5.591 -1.560 1.00 93.38 180 ALA A O 1
ATOM 1376 N N . GLY A 1 181 ? -15.572 5.992 -3.366 1.00 87.69 181 GLY A N 1
ATOM 1377 C CA . GLY A 1 181 ? -16.311 7.167 -3.826 1.00 87.69 181 GLY A CA 1
ATOM 1378 C C . GLY A 1 181 ? -16.239 8.360 -2.855 1.00 87.69 181 GLY A C 1
ATOM 1379 O O . GLY A 1 181 ? -15.567 8.306 -1.818 1.00 87.69 181 GLY A O 1
ATOM 1380 N N . PRO A 1 182 ? -16.912 9.484 -3.155 1.00 78.88 182 PRO A N 1
ATOM 1381 C CA . PRO A 1 182 ? -17.039 10.595 -2.212 1.00 78.88 182 PRO A CA 1
ATOM 1382 C C . PRO A 1 182 ? -17.817 10.172 -0.955 1.00 78.88 182 PRO A C 1
ATOM 1384 O O . PRO A 1 182 ? -18.675 9.294 -1.018 1.00 78.88 182 PRO A O 1
ATOM 1387 N N . LEU A 1 183 ? -17.545 10.813 0.187 1.00 62.59 183 LEU A N 1
ATOM 1388 C CA . LEU A 1 183 ? -18.429 10.713 1.351 1.00 62.59 183 LEU A CA 1
ATOM 1389 C C . LEU A 1 183 ? -19.766 11.363 0.972 1.00 62.59 183 LEU A C 1
ATOM 1391 O O . LEU A 1 183 ? -19.871 12.588 0.920 1.00 62.59 183 LEU A O 1
ATOM 1395 N N . ILE A 1 184 ? -20.772 10.554 0.643 1.00 49.41 184 ILE A N 1
ATOM 1396 C CA . ILE A 1 184 ? -22.135 11.047 0.444 1.00 49.41 184 ILE A CA 1
ATOM 1397 C C . ILE A 1 184 ? -22.692 11.304 1.844 1.00 49.41 184 ILE A C 1
ATOM 1399 O O . ILE A 1 184 ? -23.076 10.374 2.549 1.00 49.41 184 ILE A O 1
ATOM 1403 N N . GLY A 1 185 ? -22.621 12.561 2.278 1.00 52.06 185 GLY A N 1
ATOM 1404 C CA . GLY A 1 185 ? -23.108 12.991 3.585 1.00 52.06 185 GLY A CA 1
ATOM 1405 C C . GLY A 1 185 ? -24.622 12.827 3.720 1.00 52.06 185 GLY A C 1
ATOM 1406 O O . GLY A 1 185 ? -25.367 13.089 2.773 1.00 52.06 185 GLY A O 1
ATOM 1407 N N . CYS A 1 186 ? -25.025 12.379 4.908 1.00 38.34 186 CYS A N 1
ATOM 1408 C CA . CYS A 1 186 ? -26.378 12.420 5.458 1.00 38.34 186 CYS A CA 1
ATOM 1409 C C . CYS A 1 186 ? -26.922 13.848 5.606 1.00 38.34 186 CYS A C 1
ATOM 1411 O O . CYS A 1 186 ? -26.109 14.759 5.892 1.00 38.34 186 CYS A O 1
#

Radius of gyration: 18.25 Å; chains: 1; bounding box: 46×38×57 Å